Protein AF-A0A971TMZ4-F1 (afdb_monomer)

Sequence (193 aa):
LQGKGIESIVEMQVTGRKAIVKDFRAGWGPTVAAGAEMVIPQIQYLTNDSWEEVSALDETNGWPMLHSASYGGGTLYVLTIPESFTDLYSLPAAVLDRIRDTLCRDLFVRLHGPAEVCLFAYDNDTFIVESFRDEPVDVQVWTKSQTTALTDLLGGQAVPARPLPQSPWQRVSGSMFEVTLPPHSYRVFQPQR

Structure (mmCIF, N/CA/C/O backbone):
data_AF-A0A971TMZ4-F1
#
_entry.id   AF-A0A971TMZ4-F1
#
loop_
_atom_site.group_PDB
_atom_site.id
_atom_site.type_symbol
_atom_site.label_atom_id
_atom_site.label_alt_id
_atom_site.label_comp_id
_atom_site.label_asym_id
_atom_site.label_entity_id
_atom_site.label_seq_id
_atom_site.pdbx_PDB_ins_code
_atom_site.Cartn_x
_atom_site.Cartn_y
_atom_site.Cartn_z
_atom_site.occupancy
_atom_site.B_iso_or_equiv
_atom_site.auth_seq_id
_atom_site.auth_comp_id
_atom_site.auth_asym_id
_atom_site.auth_atom_id
_atom_site.pdbx_PDB_model_num
ATOM 1 N N . LEU A 1 1 ? -16.297 -12.541 13.371 1.00 79.00 1 LEU A N 1
ATOM 2 C CA . LEU A 1 1 ? -15.195 -13.140 14.161 1.00 79.00 1 LEU A CA 1
ATOM 3 C C . LEU A 1 1 ? -15.433 -12.983 15.659 1.00 79.00 1 LEU A C 1
ATOM 5 O O . LEU A 1 1 ? -15.166 -13.924 16.390 1.00 79.00 1 LEU A O 1
ATOM 9 N N . GLN A 1 2 ? -15.994 -11.852 16.094 1.00 87.50 2 GLN A N 1
ATOM 10 C CA . GLN A 1 2 ? -16.414 -11.637 17.482 1.00 87.50 2 GLN A CA 1
ATOM 11 C C . GLN A 1 2 ? -17.379 -12.723 17.975 1.00 87.50 2 GLN A C 1
ATOM 13 O O . GLN A 1 2 ? -18.244 -13.180 17.220 1.00 87.50 2 GLN A O 1
ATOM 18 N N . GLY A 1 3 ? -17.194 -13.151 19.219 1.00 89.06 3 GLY A N 1
ATOM 19 C CA . GLY A 1 3 ? -17.890 -14.258 19.865 1.00 89.06 3 GLY A CA 1
ATOM 20 C C . GLY A 1 3 ? -17.524 -15.635 19.308 1.00 89.06 3 GLY A C 1
ATOM 21 O O . GLY A 1 3 ? -18.182 -16.617 19.643 1.00 89.06 3 GLY A O 1
ATOM 22 N N . LYS A 1 4 ? -16.520 -15.722 18.425 1.00 90.06 4 LYS A N 1
ATOM 23 C CA . LYS A 1 4 ? -16.093 -16.968 17.765 1.00 90.06 4 LYS A CA 1
ATOM 24 C C . LYS A 1 4 ? -14.610 -17.283 17.992 1.00 90.06 4 LYS A C 1
ATOM 26 O O . LYS A 1 4 ? -14.028 -18.021 17.203 1.00 90.06 4 LYS A O 1
ATOM 31 N N . GLY A 1 5 ? -14.007 -16.734 19.049 1.00 87.69 5 GLY A N 1
ATOM 32 C CA . GLY A 1 5 ? -12.654 -17.075 19.494 1.00 87.69 5 GLY A CA 1
ATOM 33 C C . GLY A 1 5 ? -11.570 -16.073 19.098 1.00 87.69 5 GLY A C 1
ATOM 34 O O . GLY A 1 5 ? -10.426 -16.256 19.508 1.00 87.69 5 GLY A O 1
ATOM 35 N N . ILE A 1 6 ? -11.902 -15.006 18.359 1.00 87.12 6 ILE A N 1
ATOM 36 C CA . ILE A 1 6 ? -10.944 -13.936 18.019 1.00 87.12 6 ILE A CA 1
ATOM 37 C C . ILE A 1 6 ? -10.384 -13.250 19.270 1.00 87.12 6 ILE A C 1
ATOM 39 O O . ILE A 1 6 ? -9.248 -12.800 19.267 1.00 87.12 6 ILE A O 1
ATOM 43 N N . GLU A 1 7 ? -11.146 -13.269 20.360 1.00 89.44 7 GLU A N 1
ATOM 44 C CA . GLU A 1 7 ? -10.789 -12.723 21.669 1.00 89.44 7 GLU A CA 1
ATOM 45 C C . GLU A 1 7 ? -9.615 -13.469 22.322 1.00 89.44 7 GLU A C 1
ATOM 47 O O . GLU A 1 7 ? -8.946 -12.926 23.189 1.00 89.44 7 GLU A O 1
ATOM 52 N N . SER A 1 8 ? -9.348 -14.712 21.903 1.00 87.00 8 SER A N 1
ATOM 53 C CA . SER A 1 8 ? -8.159 -15.467 22.331 1.00 87.00 8 SER A CA 1
ATOM 54 C C . SER A 1 8 ? -6.902 -15.125 21.526 1.00 87.00 8 SER A C 1
ATOM 56 O O . SER A 1 8 ? -5.813 -15.585 21.865 1.00 87.00 8 SER A O 1
ATOM 58 N N . ILE A 1 9 ? -7.064 -14.363 20.442 1.00 86.56 9 ILE A N 1
ATOM 59 C CA . ILE A 1 9 ? -6.001 -13.968 19.517 1.00 86.56 9 ILE A CA 1
ATOM 60 C C . ILE A 1 9 ? -5.612 -12.517 19.760 1.00 86.56 9 ILE A C 1
ATOM 62 O O . ILE A 1 9 ? -4.427 -12.211 19.840 1.00 86.56 9 ILE A O 1
ATOM 66 N N . VAL A 1 10 ? -6.605 -11.633 19.847 1.00 88.56 10 VAL A N 1
ATOM 67 C CA . VAL A 1 10 ? -6.391 -10.205 20.047 1.00 88.56 10 VAL A CA 1
ATOM 68 C C . VAL A 1 10 ? -7.595 -9.553 20.713 1.00 88.56 10 VAL A C 1
ATOM 70 O O . VAL A 1 10 ? -8.752 -9.861 20.410 1.00 88.56 10 VAL A O 1
ATOM 73 N N . GLU A 1 11 ? -7.318 -8.593 21.586 1.00 89.25 11 GLU A N 1
ATOM 74 C CA . GLU A 1 11 ? -8.332 -7.754 22.210 1.00 89.25 11 GLU A CA 1
ATOM 75 C C . GLU A 1 11 ? -8.764 -6.638 21.248 1.00 89.25 11 GLU A C 1
ATOM 77 O O . GLU A 1 11 ? -8.353 -5.485 21.357 1.00 89.25 11 GLU A O 1
ATOM 82 N N . MET A 1 12 ? -9.591 -7.006 20.264 1.00 90.38 12 MET A N 1
ATOM 83 C CA . MET A 1 12 ? -10.204 -6.080 19.311 1.00 90.38 12 MET A CA 1
ATOM 84 C C . MET A 1 12 ? -11.715 -6.274 19.209 1.00 90.38 12 MET A C 1
ATOM 86 O O . MET A 1 12 ? -12.218 -7.395 19.101 1.00 90.38 12 MET A O 1
ATOM 90 N N . GLN A 1 13 ? -12.446 -5.161 19.153 1.00 91.81 13 GLN A N 1
ATOM 91 C CA . GLN A 1 13 ? -13.897 -5.152 19.036 1.00 91.81 13 GLN A CA 1
ATOM 92 C C . GLN A 1 13 ? -14.365 -4.138 17.988 1.00 91.81 13 GLN A C 1
ATOM 94 O O . GLN A 1 13 ? -14.150 -2.936 18.124 1.00 91.81 13 GLN A O 1
ATOM 99 N N . VAL A 1 14 ? -15.091 -4.606 16.970 1.00 91.25 14 VAL A N 1
ATOM 100 C CA . VAL A 1 14 ? -15.903 -3.719 16.126 1.00 91.25 14 VAL A CA 1
ATOM 101 C C . VAL A 1 14 ? -17.097 -3.266 16.960 1.00 91.25 14 VAL A C 1
ATOM 103 O O . VAL A 1 14 ? -17.873 -4.094 17.441 1.00 91.25 14 VAL A O 1
ATOM 106 N N . THR A 1 15 ? -17.219 -1.958 17.164 1.00 89.94 15 THR A N 1
ATOM 107 C CA . THR A 1 15 ? -18.169 -1.377 18.132 1.00 89.94 15 THR A CA 1
ATOM 108 C C . THR A 1 15 ? -19.565 -1.122 17.552 1.00 89.94 15 THR A C 1
ATOM 110 O O . THR A 1 15 ? -20.491 -0.791 18.290 1.00 89.94 15 THR A O 1
ATOM 113 N N . GLY A 1 16 ? -19.718 -1.221 16.226 1.00 91.94 16 GLY A N 1
ATOM 114 C CA . GLY A 1 16 ? -20.914 -0.785 15.494 1.00 91.94 16 GLY A CA 1
ATOM 115 C C . GLY A 1 16 ? -21.022 0.736 15.319 1.00 91.94 16 GLY A C 1
ATOM 116 O O . GLY A 1 16 ? -21.915 1.207 14.617 1.00 91.94 16 GLY A O 1
ATOM 117 N N . ARG A 1 17 ? -20.114 1.512 15.927 1.00 95.00 17 ARG A N 1
ATOM 118 C CA . ARG A 1 17 ? -19.982 2.956 15.710 1.00 95.00 17 ARG A CA 1
ATOM 119 C C . ARG A 1 17 ? -19.128 3.234 14.479 1.00 95.00 17 ARG A C 1
ATOM 121 O O . ARG A 1 17 ? -18.413 2.359 13.988 1.00 95.00 17 ARG A O 1
ATOM 128 N N . LYS A 1 18 ? -19.196 4.473 14.005 1.00 96.00 18 LYS A N 1
ATOM 129 C CA . LYS A 1 18 ? -18.489 4.947 12.817 1.00 96.00 18 LYS A CA 1
ATOM 130 C C . LYS A 1 18 ? -17.738 6.232 13.131 1.00 96.00 18 LYS A C 1
ATOM 132 O O . LYS A 1 18 ? -18.195 7.013 13.963 1.00 96.00 18 LYS A O 1
ATOM 137 N N . ALA A 1 19 ? -16.616 6.435 12.459 1.00 95.69 19 ALA A N 1
ATOM 138 C CA . ALA A 1 19 ? -15.855 7.675 12.477 1.00 95.69 19 ALA A CA 1
ATOM 139 C C . ALA A 1 19 ? -15.855 8.292 11.077 1.00 95.69 19 ALA A C 1
ATOM 141 O O . ALA A 1 19 ? -15.819 7.568 10.081 1.00 95.69 19 ALA A O 1
ATOM 142 N N . ILE A 1 20 ? -15.906 9.620 11.021 1.00 97.00 20 ILE A N 1
ATOM 143 C CA . ILE A 1 20 ? -15.639 10.390 9.806 1.00 97.00 20 ILE A CA 1
ATOM 144 C C . ILE A 1 20 ? -14.178 10.806 9.895 1.00 97.00 20 ILE A C 1
ATOM 146 O O . ILE A 1 20 ? -13.775 11.405 10.890 1.00 97.00 20 ILE A O 1
ATOM 150 N N . VAL A 1 21 ? -13.391 10.444 8.888 1.00 97.44 21 VAL A N 1
ATOM 151 C CA . VAL A 1 21 ? -11.943 10.653 8.882 1.00 97.44 21 VAL A CA 1
ATOM 152 C C . VAL A 1 21 ? -11.499 11.248 7.556 1.00 97.44 21 VAL A C 1
ATOM 154 O O . VAL A 1 21 ? -12.087 10.990 6.502 1.00 97.44 21 VAL A O 1
ATOM 157 N N . LYS A 1 22 ? -10.426 12.033 7.615 1.00 97.19 22 LYS A N 1
ATOM 158 C CA . LYS A 1 22 ? -9.753 12.591 6.435 1.00 97.19 22 LYS A CA 1
ATOM 159 C C . LYS A 1 22 ? -8.243 12.524 6.552 1.00 97.19 22 LYS A C 1
ATOM 161 O O . LYS A 1 22 ? -7.562 12.382 5.544 1.00 97.19 22 LYS A O 1
ATOM 166 N N . ASP A 1 23 ? -7.729 12.609 7.768 1.00 97.69 23 ASP A N 1
ATOM 167 C CA . ASP A 1 23 ? -6.305 12.580 8.036 1.00 97.69 23 ASP A CA 1
ATOM 168 C C . ASP A 1 23 ? -5.854 11.173 8.410 1.00 97.69 23 ASP A C 1
ATOM 170 O O . ASP A 1 23 ? -6.557 10.426 9.085 1.00 97.69 23 ASP A O 1
ATOM 174 N N . PHE A 1 24 ? -4.664 10.802 7.957 1.00 97.81 24 PHE A N 1
ATOM 175 C CA . PHE A 1 24 ? -4.096 9.480 8.162 1.00 97.81 24 PHE A CA 1
ATOM 176 C C . PHE A 1 24 ? -2.628 9.576 8.541 1.00 97.81 24 PHE A C 1
ATOM 178 O O . PHE A 1 24 ? -1.935 10.529 8.189 1.00 97.81 24 PHE A O 1
ATOM 185 N N . ARG A 1 25 ? -2.119 8.545 9.209 1.00 96.50 25 ARG A N 1
ATOM 186 C CA . ARG A 1 25 ? -0.705 8.413 9.548 1.00 96.50 25 ARG A CA 1
ATOM 187 C C . ARG A 1 25 ? -0.239 6.986 9.291 1.00 96.50 25 ARG A C 1
ATOM 189 O O . ARG A 1 25 ? -0.788 6.047 9.851 1.00 96.50 25 ARG A O 1
ATOM 196 N N . ALA A 1 26 ? 0.781 6.819 8.452 1.00 96.00 26 ALA A N 1
ATOM 197 C CA . ALA A 1 26 ? 1.407 5.521 8.206 1.00 96.00 26 ALA A CA 1
ATOM 198 C C . ALA A 1 26 ? 2.560 5.295 9.199 1.00 96.00 26 ALA A C 1
ATOM 200 O O . ALA A 1 26 ? 3.609 5.940 9.102 1.00 96.00 26 ALA A O 1
ATOM 201 N N . GLY A 1 27 ? 2.362 4.395 10.165 1.00 89.88 27 GLY A N 1
ATOM 202 C CA . GLY A 1 27 ? 3.282 4.155 11.276 1.00 89.88 27 GLY A CA 1
ATOM 203 C C . GLY A 1 27 ? 3.696 5.454 11.974 1.00 89.88 27 GLY A C 1
ATOM 204 O O . GLY A 1 27 ? 2.868 6.251 12.405 1.00 89.88 27 GLY A O 1
ATOM 205 N N . TRP A 1 28 ? 5.004 5.706 12.041 1.00 87.81 28 TRP A N 1
ATOM 206 C CA . TRP A 1 28 ? 5.562 6.910 12.667 1.00 87.81 28 TRP A CA 1
ATOM 207 C C . TRP A 1 28 ? 5.716 8.105 11.716 1.00 87.81 28 TRP A C 1
ATOM 209 O O . TRP A 1 28 ? 6.222 9.144 12.145 1.00 87.81 28 TRP A O 1
ATOM 219 N N . GLY A 1 29 ? 5.280 7.982 10.457 1.00 90.31 29 GLY A N 1
ATOM 220 C CA . GLY A 1 29 ? 5.367 9.032 9.439 1.00 90.31 29 GLY A CA 1
ATOM 221 C C . GLY A 1 29 ? 4.549 10.289 9.765 1.00 90.31 29 GLY A C 1
ATOM 222 O O . GLY A 1 29 ? 3.894 10.349 10.807 1.00 90.31 29 GLY A O 1
ATOM 223 N N . PRO A 1 30 ? 4.588 11.320 8.906 1.00 94.38 30 PRO A N 1
ATOM 224 C CA . PRO A 1 30 ? 3.764 12.512 9.083 1.00 94.38 30 PRO A CA 1
ATOM 225 C C . PRO A 1 30 ? 2.274 12.201 8.885 1.00 94.38 30 PRO A C 1
ATOM 227 O O . PRO A 1 30 ? 1.910 11.224 8.227 1.00 94.38 30 PRO A O 1
ATOM 230 N N . THR A 1 31 ? 1.421 13.070 9.424 1.00 96.38 31 THR A N 1
ATOM 231 C CA . THR A 1 31 ? -0.007 13.075 9.098 1.00 96.38 31 THR A CA 1
ATOM 232 C C . THR A 1 31 ? -0.213 13.561 7.664 1.00 96.38 31 THR A C 1
ATOM 234 O O . THR A 1 31 ? 0.391 14.552 7.249 1.00 96.38 31 THR A O 1
ATOM 237 N N . VAL A 1 32 ? -1.061 12.863 6.912 1.00 97.06 32 VAL A N 1
ATOM 238 C CA . VAL A 1 32 ? -1.385 13.133 5.509 1.00 97.06 32 VAL A CA 1
ATOM 239 C C . VAL A 1 32 ? -2.896 13.081 5.292 1.00 97.06 32 VAL A C 1
ATOM 241 O O . VAL A 1 32 ? -3.557 12.150 5.746 1.00 97.06 32 VAL A O 1
ATOM 244 N N . ALA A 1 33 ? -3.439 14.066 4.579 1.00 97.19 33 ALA A N 1
ATOM 245 C CA . ALA A 1 33 ? -4.866 14.143 4.282 1.00 97.19 33 ALA A CA 1
ATOM 246 C C . ALA A 1 33 ? -5.221 13.340 3.022 1.00 97.19 33 ALA A C 1
ATOM 248 O O . ALA A 1 33 ? -4.530 13.430 2.005 1.00 97.19 33 ALA A O 1
ATOM 249 N N . ALA A 1 34 ? -6.319 12.591 3.078 1.00 97.00 34 ALA A N 1
ATOM 250 C CA . ALA A 1 34 ? -6.958 11.949 1.937 1.00 97.00 34 ALA A CA 1
ATOM 251 C C . ALA A 1 34 ? -7.595 12.970 0.984 1.00 97.00 34 ALA A C 1
ATOM 253 O O . ALA A 1 34 ? -7.906 14.107 1.356 1.00 97.00 34 ALA A O 1
ATOM 254 N N . GLY A 1 35 ? -7.836 12.530 -0.255 1.00 94.88 35 GLY A N 1
ATOM 255 C CA . GLY A 1 35 ? -8.500 13.346 -1.276 1.00 94.88 35 GLY A CA 1
ATOM 256 C C . GLY A 1 35 ? -9.951 13.699 -0.926 1.00 94.88 35 GLY A C 1
ATOM 257 O O . GLY A 1 35 ? -10.443 14.754 -1.322 1.00 94.88 35 GLY A O 1
ATOM 258 N N . ALA A 1 36 ? -10.610 12.854 -0.134 1.00 96.44 36 ALA A N 1
ATOM 259 C CA . ALA A 1 36 ? -11.975 13.035 0.338 1.00 96.44 36 ALA A CA 1
ATOM 260 C C . ALA A 1 36 ? -12.121 12.530 1.780 1.00 96.44 36 ALA A C 1
ATOM 262 O O . ALA A 1 36 ? -11.331 11.706 2.244 1.00 96.44 36 ALA A O 1
ATOM 263 N N . GLU A 1 37 ? -13.132 13.041 2.482 1.00 96.88 37 GLU A N 1
ATOM 264 C CA . GLU A 1 37 ? -13.570 12.461 3.753 1.00 96.88 37 GLU A CA 1
ATOM 265 C C . GLU A 1 37 ? -14.193 11.089 3.507 1.00 96.88 37 GLU A C 1
ATOM 267 O O . GLU A 1 37 ? -14.867 10.884 2.497 1.00 96.88 37 GLU A O 1
ATOM 272 N N . MET A 1 38 ? -14.001 10.168 4.446 1.00 97.00 38 MET A N 1
ATOM 273 C CA . MET A 1 38 ? -14.593 8.837 4.383 1.00 97.00 38 MET A CA 1
ATOM 274 C C . MET A 1 38 ? -15.134 8.397 5.736 1.00 97.00 38 MET A C 1
ATOM 276 O O . MET A 1 38 ? -14.694 8.858 6.791 1.00 97.00 38 MET A O 1
ATOM 280 N N . VAL A 1 39 ? -16.103 7.485 5.696 1.00 97.81 39 VAL A N 1
ATOM 281 C CA . VAL A 1 39 ? -16.710 6.907 6.896 1.00 97.81 39 VAL A CA 1
ATOM 282 C C . VAL A 1 39 ? -16.147 5.513 7.109 1.00 97.81 39 VAL A C 1
ATOM 284 O O . VAL A 1 39 ? -16.275 4.658 6.236 1.00 97.81 39 VAL A O 1
ATOM 287 N N . ILE A 1 40 ? -15.564 5.266 8.279 1.00 97.25 40 ILE A N 1
ATOM 288 C CA . ILE A 1 40 ? -14.982 3.969 8.639 1.00 97.25 40 ILE A CA 1
ATOM 289 C C . ILE A 1 40 ? -15.636 3.400 9.905 1.00 97.25 40 ILE A C 1
ATOM 291 O O . ILE A 1 40 ? -16.075 4.169 10.770 1.00 97.25 40 ILE A O 1
ATOM 295 N N . PRO A 1 41 ? -15.710 2.067 10.064 1.00 96.25 41 PRO A N 1
ATOM 296 C CA . PRO A 1 41 ? -16.130 1.468 11.323 1.00 96.25 41 PRO A CA 1
ATOM 297 C C . PRO A 1 41 ? -15.086 1.719 12.422 1.00 96.25 41 PRO A C 1
ATOM 299 O O . PRO A 1 41 ? -13.882 1.628 12.193 1.00 96.25 41 PRO A O 1
ATOM 302 N N . GLN A 1 42 ? -15.553 1.991 13.642 1.00 94.88 42 GLN A N 1
ATOM 303 C CA . GLN A 1 42 ? -14.682 2.137 14.810 1.00 94.88 42 GLN A CA 1
ATOM 304 C C . GLN A 1 42 ? -14.319 0.766 15.385 1.00 94.88 42 GLN A C 1
ATOM 306 O O . GLN A 1 42 ? -15.188 0.036 15.889 1.00 94.88 42 GLN A O 1
ATOM 311 N N . ILE A 1 43 ? -13.025 0.455 15.356 1.00 92.88 43 ILE A N 1
ATOM 312 C CA . ILE A 1 43 ? -12.436 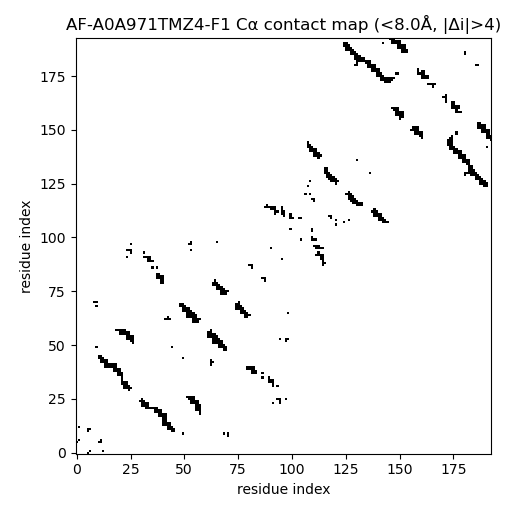-0.692 16.044 1.00 92.88 43 ILE A CA 1
ATOM 313 C C . ILE A 1 43 ? -11.844 -0.205 17.364 1.00 92.88 43 ILE A C 1
ATOM 315 O O . ILE A 1 43 ? -10.959 0.646 17.385 1.00 92.88 43 ILE A O 1
ATOM 319 N N . GLN A 1 44 ? -12.340 -0.758 18.464 1.00 91.25 44 GLN A N 1
ATOM 320 C CA . GLN A 1 44 ? -11.747 -0.591 19.783 1.00 91.25 44 GLN A CA 1
ATOM 321 C C . GLN A 1 44 ? -10.677 -1.662 19.992 1.00 91.25 44 GLN A C 1
ATOM 323 O O . GLN A 1 44 ? -10.901 -2.825 19.652 1.00 91.25 44 GLN A O 1
ATOM 328 N N . TYR A 1 45 ? -9.540 -1.276 20.565 1.00 91.06 45 TYR A N 1
ATOM 329 C CA . TYR A 1 45 ? -8.421 -2.169 20.853 1.00 91.06 45 TYR A CA 1
ATOM 330 C C . TYR A 1 45 ? -7.638 -1.686 22.082 1.00 91.06 45 TYR A C 1
ATOM 332 O O . TYR A 1 45 ? -7.815 -0.544 22.518 1.00 91.06 45 TYR A O 1
ATOM 340 N N . LEU A 1 46 ? -6.787 -2.547 22.648 1.00 86.19 46 LEU A N 1
ATOM 341 C CA . LEU A 1 46 ? -5.826 -2.170 23.691 1.00 86.19 46 LEU A CA 1
ATOM 342 C C . LEU A 1 46 ? -4.407 -2.044 23.118 1.00 86.19 46 LEU A C 1
ATOM 344 O O . LEU A 1 46 ? -3.984 -2.825 22.270 1.00 86.19 46 LEU A O 1
ATOM 348 N N . THR A 1 47 ? -3.646 -1.066 23.608 1.00 78.81 47 THR A N 1
ATOM 349 C CA . THR A 1 47 ? -2.347 -0.649 23.042 1.00 78.81 47 THR A CA 1
ATOM 350 C C . THR A 1 47 ? -1.142 -1.460 23.534 1.00 78.81 47 THR A C 1
ATOM 352 O O . THR A 1 47 ? -0.002 -1.070 23.298 1.00 78.81 47 THR A O 1
ATOM 355 N N . ASN A 1 48 ? -1.354 -2.536 24.293 1.00 81.00 48 ASN A N 1
ATOM 356 C CA . ASN A 1 48 ? -0.272 -3.210 25.023 1.00 81.00 48 ASN A CA 1
ATOM 357 C C . ASN A 1 48 ? 0.430 -4.291 24.182 1.00 81.00 48 ASN A C 1
ATOM 359 O O . ASN A 1 48 ? 1.608 -4.573 24.390 1.00 81.00 48 ASN A O 1
ATOM 363 N N . ASP A 1 49 ? -0.302 -4.904 23.255 1.00 80.94 49 ASP A N 1
ATOM 364 C CA . ASP A 1 49 ? 0.077 -6.102 22.498 1.00 80.94 49 ASP A CA 1
ATOM 365 C C . ASP A 1 49 ? -0.212 -5.982 20.988 1.00 80.94 49 ASP A C 1
ATOM 367 O O . ASP A 1 49 ? 0.035 -6.915 20.216 1.00 80.94 49 ASP A O 1
ATOM 371 N N . SER A 1 50 ? -0.708 -4.824 20.550 1.00 89.38 50 SER A N 1
ATOM 372 C CA . SER A 1 50 ? -1.141 -4.586 19.178 1.00 89.38 50 SER A CA 1
ATOM 373 C C . SER A 1 50 ? -0.905 -3.132 18.749 1.00 89.38 50 SER A C 1
ATOM 375 O O . SER A 1 50 ? -0.822 -2.235 19.591 1.00 89.38 50 SER A O 1
ATOM 377 N N . TRP A 1 51 ? -0.738 -2.902 17.445 1.00 91.31 51 TRP A N 1
ATOM 378 C CA . TRP A 1 51 ? -0.239 -1.636 16.902 1.00 91.31 51 TRP A CA 1
ATOM 379 C C . TRP A 1 51 ? -1.004 -1.196 15.655 1.00 91.31 51 TRP A C 1
ATOM 381 O O . TRP A 1 51 ? -1.268 -1.998 14.756 1.00 91.31 51 TRP A O 1
ATOM 391 N N . GLU A 1 52 ? -1.279 0.106 15.562 1.00 93.94 52 GLU A N 1
ATOM 392 C CA . GLU A 1 52 ? -1.765 0.716 14.326 1.00 93.94 52 GLU A CA 1
ATOM 393 C C . GLU A 1 52 ? -0.602 0.864 13.339 1.00 93.94 52 GLU A C 1
ATOM 395 O O . GLU A 1 52 ? 0.320 1.659 13.526 1.00 93.94 52 GLU A O 1
ATOM 400 N N . GLU A 1 53 ? -0.647 0.093 12.259 1.00 95.81 53 GLU A N 1
ATOM 401 C CA . GLU A 1 53 ? 0.275 0.241 11.134 1.00 95.81 53 GLU A CA 1
ATOM 402 C C . GLU A 1 53 ? -0.103 1.443 10.270 1.00 95.81 53 GLU A C 1
ATOM 404 O O . GLU A 1 53 ? 0.761 2.089 9.672 1.00 95.81 53 GLU A O 1
ATOM 409 N N . VAL A 1 54 ? -1.404 1.731 10.209 1.00 97.69 54 VAL A N 1
ATOM 410 C CA . VAL A 1 54 ? -1.971 2.957 9.659 1.00 97.69 54 VAL A CA 1
ATOM 411 C C . VAL A 1 54 ? -3.082 3.425 10.590 1.00 97.69 54 VAL A C 1
ATOM 413 O O . VAL A 1 54 ? -4.065 2.708 10.782 1.00 97.69 54 VAL A O 1
ATOM 416 N N . SER A 1 55 ? -2.948 4.646 11.093 1.00 96.94 55 SER A N 1
ATOM 417 C CA . SER A 1 55 ? -3.976 5.360 11.848 1.00 96.94 55 SER A CA 1
ATOM 418 C C . SER A 1 55 ? -4.821 6.206 10.899 1.00 96.94 55 SER A C 1
ATOM 420 O O . SER A 1 55 ? -4.271 6.946 10.085 1.00 96.94 55 SER A O 1
ATOM 422 N N . ALA A 1 56 ? -6.139 6.135 11.020 1.00 97.38 56 ALA A N 1
ATOM 423 C CA . ALA A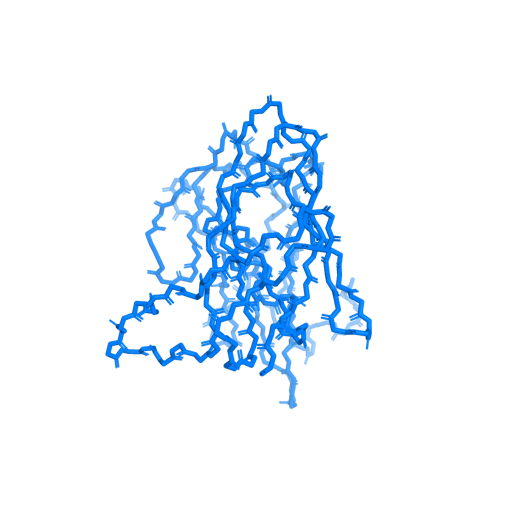 1 56 ? -7.069 7.149 10.545 1.00 97.38 56 ALA A CA 1
ATOM 424 C C . ALA A 1 56 ? -7.408 8.069 11.719 1.00 97.38 56 ALA A C 1
ATOM 426 O O . ALA A 1 56 ? -7.657 7.595 12.822 1.00 97.38 56 ALA A O 1
ATOM 427 N N . LEU A 1 57 ? -7.387 9.374 11.506 1.00 95.69 57 LEU A N 1
ATOM 428 C CA . LEU A 1 57 ? -7.507 10.363 12.566 1.00 95.69 57 LEU A CA 1
ATOM 429 C C . LEU A 1 57 ? -8.835 11.107 12.430 1.00 95.69 57 LEU A C 1
ATOM 431 O O . LEU A 1 57 ? -9.227 11.508 11.329 1.00 95.69 57 LEU A O 1
ATOM 435 N N . ASP A 1 58 ? -9.503 11.293 13.563 1.00 88.25 58 ASP A N 1
ATOM 436 C CA . ASP A 1 58 ? -10.506 12.341 13.741 1.00 88.25 58 ASP A CA 1
ATOM 437 C C . ASP A 1 58 ? -9.934 13.468 14.622 1.00 88.25 58 ASP A C 1
ATOM 439 O O . ASP A 1 58 ? -8.745 13.474 14.946 1.00 88.25 58 ASP A O 1
ATOM 443 N N . GLU A 1 59 ? -10.758 14.451 14.994 1.00 77.56 59 GLU A N 1
ATOM 444 C CA . GLU A 1 59 ? -10.329 15.626 15.769 1.00 77.56 59 GLU A CA 1
ATOM 445 C C . GLU A 1 59 ? -9.586 15.292 17.075 1.00 77.56 59 GLU A C 1
ATOM 447 O O . GLU A 1 59 ? -8.781 16.096 17.548 1.00 77.56 59 GLU A O 1
ATOM 452 N N . THR A 1 60 ? -9.861 14.137 17.687 1.00 78.62 60 THR A N 1
ATOM 453 C CA . THR A 1 60 ? -9.366 13.807 19.034 1.00 78.62 60 THR A CA 1
ATOM 454 C C . THR A 1 60 ? -8.744 12.422 19.150 1.00 78.62 60 THR A C 1
ATOM 456 O O . THR A 1 60 ? -7.908 12.211 20.030 1.00 78.62 60 THR A O 1
ATOM 459 N N . ASN A 1 61 ? -9.115 11.494 18.268 1.00 86.12 61 ASN A N 1
ATOM 460 C CA . ASN A 1 61 ? -8.805 10.078 18.374 1.00 86.12 61 ASN A CA 1
ATOM 461 C C . ASN A 1 61 ? -8.176 9.525 17.088 1.00 86.12 61 ASN A C 1
ATOM 463 O O . ASN A 1 61 ? -8.392 10.019 15.981 1.00 86.12 61 ASN A O 1
ATOM 467 N N . GLY A 1 62 ? -7.416 8.442 17.258 1.00 91.44 62 GLY A N 1
ATOM 468 C CA . GLY A 1 62 ? -6.972 7.569 16.176 1.00 91.44 62 GLY A CA 1
ATOM 469 C C . GLY A 1 62 ? -7.817 6.298 16.122 1.00 91.44 62 GLY A C 1
ATOM 470 O O . GLY A 1 62 ? -8.211 5.758 17.157 1.00 91.44 62 GLY A O 1
ATOM 471 N N . TRP A 1 63 ? -8.092 5.839 14.908 1.00 95.19 63 TRP A N 1
ATOM 472 C CA . TRP A 1 63 ? -8.781 4.594 14.600 1.00 95.19 63 TRP A CA 1
ATOM 473 C C . TRP A 1 63 ? -7.910 3.774 13.646 1.00 95.19 63 TRP A C 1
ATOM 475 O O . TRP A 1 63 ? -7.408 4.325 12.663 1.00 95.19 63 TRP A O 1
ATOM 485 N N . PRO A 1 64 ? -7.750 2.459 13.845 1.00 95.44 64 PRO A N 1
ATOM 486 C CA . PRO A 1 64 ? -6.878 1.673 12.988 1.00 95.44 64 PRO A CA 1
ATOM 487 C C . PRO A 1 64 ? -7.489 1.531 11.593 1.00 95.44 64 PRO A C 1
ATOM 489 O O . PRO A 1 64 ? -8.546 0.921 11.418 1.00 95.44 64 PRO A O 1
ATOM 492 N N . MET A 1 65 ? -6.792 2.038 10.578 1.00 97.06 65 MET A N 1
ATOM 493 C CA . MET A 1 65 ? -7.057 1.687 9.182 1.00 97.06 65 MET A CA 1
ATOM 494 C C . MET A 1 65 ? -6.406 0.342 8.845 1.00 97.06 65 MET A C 1
ATOM 496 O O . MET A 1 65 ? -7.018 -0.505 8.204 1.00 97.06 65 MET A O 1
ATOM 500 N N . LEU A 1 66 ? -5.179 0.120 9.323 1.00 97.56 66 LEU A N 1
ATOM 501 C CA . LEU A 1 66 ? -4.493 -1.168 9.278 1.00 97.56 66 LEU A CA 1
ATOM 502 C C . LEU A 1 66 ? -3.895 -1.443 10.655 1.00 97.56 66 LEU A C 1
ATOM 504 O O . LEU A 1 66 ? -3.086 -0.657 11.141 1.00 97.56 66 LEU A O 1
ATOM 508 N N . HIS A 1 67 ? -4.271 -2.565 11.256 1.00 95.38 67 HIS A N 1
ATOM 509 C CA . HIS A 1 67 ? -3.829 -2.978 12.585 1.00 95.38 67 HIS A CA 1
ATOM 510 C C . HIS A 1 67 ? -3.021 -4.263 12.525 1.00 95.38 67 HIS A C 1
ATOM 512 O O . HIS A 1 67 ? -3.326 -5.137 11.708 1.00 95.38 67 HIS A O 1
ATOM 518 N N . SER A 1 68 ? -2.047 -4.412 13.417 1.00 94.38 68 SER A N 1
ATOM 519 C CA . SER A 1 68 ? -1.287 -5.645 13.591 1.00 94.38 68 SER A CA 1
ATOM 520 C C . SER A 1 68 ? -1.288 -6.116 15.043 1.00 94.38 68 SER A C 1
ATOM 522 O O . SER A 1 68 ? -1.246 -5.324 15.982 1.00 94.38 68 SER A O 1
ATOM 524 N N . ALA A 1 69 ? -1.339 -7.432 15.233 1.00 93.44 69 ALA A N 1
ATOM 525 C CA . ALA A 1 69 ? -1.199 -8.069 16.536 1.00 93.44 69 ALA A CA 1
ATOM 526 C C . ALA A 1 69 ? -0.363 -9.341 16.407 1.00 93.44 69 ALA A C 1
ATOM 528 O O . ALA A 1 69 ? -0.536 -10.124 15.467 1.00 93.44 69 ALA A O 1
ATOM 529 N N . SER A 1 70 ? 0.561 -9.548 17.342 1.00 90.94 70 SER A N 1
ATOM 530 C CA . SER A 1 70 ? 1.367 -10.772 17.371 1.00 90.94 70 SER A CA 1
ATOM 531 C C . SER A 1 70 ? 0.528 -11.933 17.892 1.00 90.94 70 SER A C 1
ATOM 533 O O . SER A 1 70 ? -0.157 -11.791 18.899 1.00 90.94 70 SER A O 1
ATOM 535 N N . TYR A 1 71 ? 0.607 -13.096 17.247 1.00 89.31 71 TYR A N 1
ATOM 536 C CA . TYR A 1 71 ? -0.064 -14.301 17.730 1.00 89.31 71 TYR A CA 1
ATOM 537 C C . TYR A 1 71 ? 0.759 -15.555 17.436 1.00 89.31 71 TYR A C 1
ATOM 539 O O . TYR A 1 71 ? 0.955 -15.944 16.281 1.00 89.31 71 TYR A O 1
ATOM 547 N N . GLY A 1 72 ? 1.254 -16.202 18.494 1.00 89.31 72 GLY A N 1
ATOM 548 C CA . GLY A 1 72 ? 2.174 -17.332 18.371 1.00 89.31 72 GLY A CA 1
ATOM 549 C C . GLY A 1 72 ? 3.434 -16.944 17.588 1.00 89.31 72 GLY A C 1
ATOM 550 O O . GLY A 1 72 ? 4.137 -16.012 17.965 1.00 89.31 72 GLY A O 1
ATOM 551 N N . GLY A 1 73 ? 3.714 -17.660 16.496 1.00 92.06 73 GLY A N 1
ATOM 552 C CA . GLY A 1 73 ? 4.828 -17.362 15.584 1.00 92.06 73 GLY A CA 1
ATOM 553 C C . GLY A 1 73 ? 4.471 -16.453 14.401 1.00 92.06 73 GLY A C 1
ATOM 554 O O . GLY A 1 73 ? 5.290 -16.309 13.497 1.00 92.06 73 GLY A O 1
ATOM 555 N N . GLY A 1 74 ? 3.254 -15.899 14.358 1.00 92.12 74 GLY A N 1
ATOM 556 C CA . GLY A 1 74 ? 2.751 -15.102 13.240 1.00 92.12 74 GLY A CA 1
ATOM 557 C C . GLY A 1 74 ? 2.192 -13.741 13.654 1.00 92.12 74 GLY A C 1
ATOM 558 O O . GLY A 1 74 ? 2.260 -13.330 14.814 1.00 92.12 74 GLY A O 1
ATOM 559 N N . THR A 1 75 ? 1.614 -13.045 12.677 1.00 92.88 75 THR A N 1
ATOM 560 C CA . THR A 1 75 ? 0.977 -11.738 12.868 1.00 92.88 75 THR A CA 1
ATOM 561 C C . THR A 1 75 ? -0.421 -11.763 12.270 1.00 92.88 75 THR A C 1
ATOM 563 O O . THR A 1 75 ? -0.595 -12.111 11.10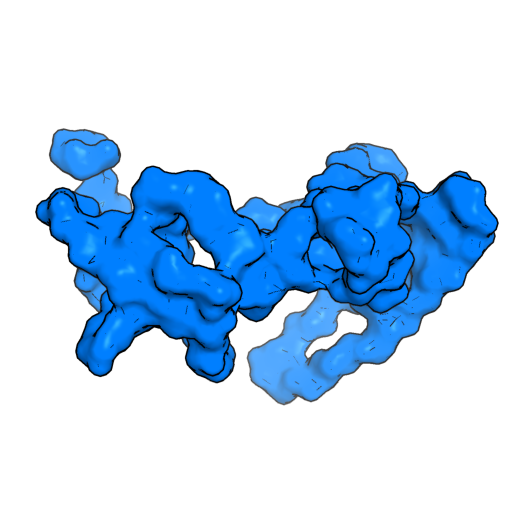2 1.00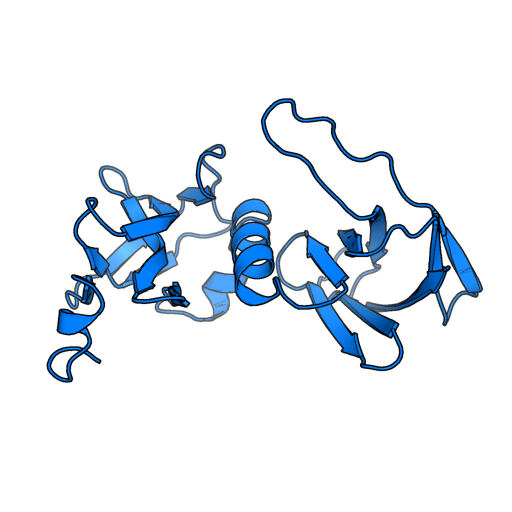 92.88 75 THR A O 1
ATOM 566 N N . LEU A 1 76 ? -1.415 -11.386 13.069 1.00 92.88 76 LEU A N 1
ATOM 567 C CA . LEU A 1 76 ? -2.753 -11.079 12.589 1.00 92.88 76 LEU A CA 1
ATOM 568 C C . LEU A 1 76 ? -2.767 -9.634 12.087 1.00 92.88 76 LEU A C 1
ATOM 570 O O . LEU A 1 76 ? -2.382 -8.728 12.822 1.00 92.88 76 LEU A O 1
ATOM 574 N N . TYR A 1 77 ? -3.256 -9.429 10.865 1.00 94.81 77 TYR A N 1
ATOM 575 C CA . TYR A 1 77 ? -3.535 -8.104 10.321 1.00 94.81 77 TYR A CA 1
ATOM 576 C C . TYR A 1 77 ? -5.041 -7.895 10.173 1.00 94.81 77 TYR A C 1
ATOM 578 O O . TYR A 1 77 ? -5.747 -8.779 9.684 1.00 94.81 77 TYR A O 1
ATOM 586 N N . VAL A 1 78 ? -5.526 -6.718 10.565 1.00 94.62 78 VAL A N 1
ATOM 587 C CA . VAL A 1 78 ? -6.915 -6.291 10.354 1.00 94.62 78 VAL A CA 1
ATOM 588 C C . VAL A 1 78 ? -6.902 -5.015 9.526 1.00 94.62 78 VAL A C 1
ATOM 590 O O . VAL A 1 78 ? -6.373 -3.998 9.964 1.00 94.62 78 VAL A O 1
ATOM 593 N N . LEU A 1 79 ? -7.462 -5.087 8.319 1.00 96.56 79 LEU A N 1
ATOM 594 C CA . LEU A 1 79 ? -7.657 -3.937 7.441 1.00 96.56 79 LEU A CA 1
ATOM 595 C C . LEU A 1 79 ? -9.101 -3.454 7.580 1.00 96.56 79 LEU A C 1
ATOM 597 O O . LEU A 1 79 ? -10.042 -4.203 7.308 1.00 96.56 79 LEU A O 1
ATOM 601 N N . THR A 1 80 ? -9.262 -2.205 7.991 1.00 96.56 80 THR A N 1
ATOM 602 C CA . THR A 1 80 ? -10.556 -1.540 8.058 1.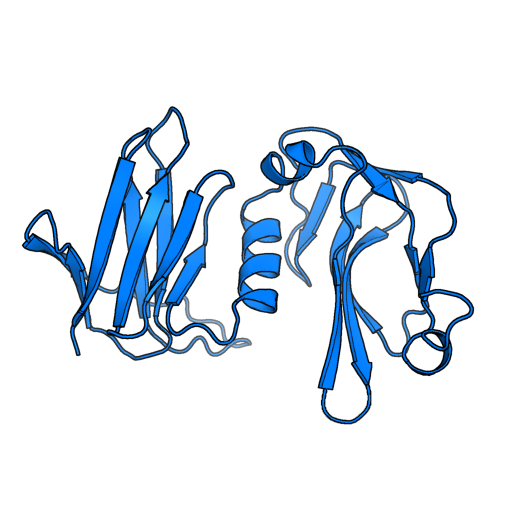00 96.56 80 THR A CA 1
ATOM 603 C C . THR A 1 80 ? -10.990 -1.138 6.657 1.00 96.56 80 THR A C 1
ATOM 605 O O . THR A 1 80 ? -10.252 -0.491 5.917 1.00 96.56 80 THR A O 1
ATOM 608 N N . ILE A 1 81 ? -12.204 -1.537 6.288 1.00 96.56 81 ILE A N 1
ATOM 609 C CA . ILE A 1 81 ? -12.815 -1.176 5.012 1.00 96.56 81 ILE A CA 1
ATOM 610 C C . ILE A 1 81 ? -13.805 -0.032 5.266 1.00 96.56 81 ILE A C 1
ATOM 612 O O . ILE A 1 81 ? -14.658 -0.186 6.146 1.00 96.56 81 ILE A O 1
ATOM 616 N N . PRO A 1 82 ? -13.706 1.100 4.544 1.00 97.31 82 PRO A N 1
ATOM 617 C CA . PRO A 1 82 ? -14.685 2.177 4.640 1.00 97.31 82 PRO A CA 1
ATOM 618 C C . PRO A 1 82 ? -16.089 1.723 4.223 1.00 97.31 82 PRO A C 1
ATOM 620 O O . PRO A 1 82 ? -16.259 0.730 3.517 1.00 97.31 82 PRO A O 1
ATOM 623 N N . GLU A 1 83 ? -17.107 2.480 4.626 1.00 97.12 83 GLU A N 1
ATOM 624 C CA . GLU A 1 83 ? -18.504 2.208 4.265 1.00 97.12 83 GLU A CA 1
ATOM 625 C C . GLU A 1 83 ? -18.733 2.240 2.747 1.00 97.12 83 GLU A C 1
ATOM 627 O O . GLU A 1 83 ? -19.577 1.499 2.241 1.00 97.12 83 GLU A O 1
ATOM 632 N N . SER A 1 84 ? -17.963 3.057 2.018 1.00 97.06 84 SER A N 1
ATOM 633 C CA . SER A 1 84 ? -17.861 2.980 0.563 1.00 97.06 84 SER A CA 1
ATOM 634 C C . SER A 1 84 ? -16.502 2.428 0.142 1.00 97.06 84 SER A C 1
ATOM 636 O O . SER A 1 84 ? -15.458 3.001 0.443 1.00 97.06 84 SER A O 1
ATOM 638 N N . PHE A 1 85 ? -16.494 1.352 -0.648 1.00 94.81 85 PHE A N 1
ATOM 639 C CA . PHE A 1 85 ? -15.254 0.790 -1.199 1.00 94.81 85 PHE A CA 1
ATOM 640 C C . PHE A 1 85 ? -14.476 1.786 -2.065 1.00 94.81 85 PHE A C 1
ATOM 642 O O . PHE A 1 85 ? -13.253 1.699 -2.151 1.00 94.81 85 PHE A O 1
ATOM 649 N N . THR A 1 86 ? -15.171 2.737 -2.694 1.00 95.75 86 THR A N 1
ATOM 650 C CA . THR A 1 86 ? -14.542 3.758 -3.540 1.00 95.75 86 THR A CA 1
ATOM 651 C C . THR A 1 86 ? -13.628 4.686 -2.750 1.00 95.75 86 THR A C 1
ATOM 653 O O . THR A 1 86 ? -12.694 5.245 -3.315 1.00 95.75 86 THR A O 1
ATOM 656 N N . ASP A 1 87 ? -13.851 4.828 -1.444 1.00 97.31 87 ASP A N 1
ATOM 657 C CA . ASP A 1 87 ? -13.061 5.722 -0.598 1.00 97.31 87 ASP A CA 1
ATOM 658 C C . ASP A 1 87 ? -11.613 5.235 -0.459 1.00 97.31 87 ASP A C 1
ATOM 660 O O . ASP A 1 87 ? -10.706 6.034 -0.225 1.00 97.31 87 ASP A O 1
ATOM 664 N N . LEU A 1 88 ? -11.358 3.946 -0.716 1.00 96.38 88 LEU A N 1
ATOM 665 C CA . LEU A 1 88 ? -10.002 3.406 -0.817 1.00 96.38 88 LEU A CA 1
ATOM 666 C C . LEU A 1 88 ? -9.183 4.084 -1.930 1.00 96.38 88 LEU A C 1
ATOM 668 O O . LEU A 1 88 ? -7.966 4.198 -1.793 1.00 96.38 88 LEU A O 1
ATOM 672 N N . TYR A 1 89 ? -9.824 4.583 -2.996 1.00 96.38 89 TYR A N 1
ATOM 673 C CA . TYR A 1 89 ? -9.144 5.349 -4.049 1.00 96.38 89 TYR A CA 1
ATOM 674 C C . TYR A 1 89 ? -8.749 6.763 -3.606 1.00 96.38 89 TYR A C 1
ATOM 676 O O . TYR A 1 89 ? -7.899 7.389 -4.233 1.00 96.38 89 TYR A O 1
ATOM 684 N N . SER A 1 90 ? -9.322 7.258 -2.506 1.00 97.12 90 SER A N 1
ATOM 685 C CA . SER A 1 90 ? -8.984 8.566 -1.934 1.00 97.12 90 SER A CA 1
ATOM 686 C C . SER A 1 90 ? -7.822 8.504 -0.938 1.00 97.12 90 SER A C 1
ATOM 688 O O . SER A 1 90 ? -7.392 9.551 -0.445 1.00 97.12 90 SER A O 1
ATOM 690 N N . LEU A 1 91 ? -7.309 7.306 -0.627 1.00 97.69 91 LEU A N 1
ATOM 691 C CA . LEU A 1 91 ? -6.205 7.135 0.314 1.00 97.69 91 LEU A CA 1
ATOM 692 C C . LEU A 1 91 ? -4.915 7.798 -0.203 1.00 97.69 91 LEU A C 1
ATOM 694 O O . LEU A 1 91 ? -4.548 7.615 -1.367 1.00 97.69 91 LEU A O 1
ATOM 698 N N . PRO A 1 92 ? -4.172 8.509 0.664 1.00 97.38 92 PRO A N 1
ATOM 699 C CA . PRO A 1 92 ? -2.865 9.054 0.312 1.00 97.38 92 PRO A CA 1
ATOM 700 C C . PRO A 1 92 ? -1.873 7.954 -0.075 1.00 97.38 92 PRO A C 1
ATOM 702 O O . PRO A 1 92 ? -1.876 6.877 0.525 1.00 97.38 92 PRO A O 1
ATOM 705 N N . ALA A 1 93 ? -0.953 8.255 -0.997 1.00 96.81 93 ALA A N 1
ATOM 706 C CA . ALA A 1 93 ? 0.070 7.304 -1.447 1.00 96.81 93 ALA A CA 1
ATOM 707 C C . ALA A 1 93 ? 0.839 6.673 -0.272 1.00 96.81 93 ALA A C 1
ATOM 709 O O . ALA A 1 93 ? 0.911 5.458 -0.181 1.00 96.81 93 ALA A O 1
ATOM 710 N N . ALA A 1 94 ? 1.281 7.467 0.711 1.00 95.81 94 ALA A N 1
ATOM 711 C CA . ALA A 1 94 ? 2.007 6.952 1.879 1.00 95.81 94 ALA A CA 1
ATOM 712 C C . ALA A 1 94 ? 1.212 5.916 2.705 1.00 95.81 94 ALA A C 1
ATOM 714 O O . ALA A 1 94 ? 1.788 4.977 3.257 1.00 95.81 94 ALA A O 1
ATOM 715 N N . VAL A 1 95 ? -0.114 6.070 2.788 1.00 97.56 95 VAL A N 1
ATOM 716 C CA . VAL A 1 95 ? -1.000 5.109 3.461 1.00 97.56 95 VAL A CA 1
ATOM 717 C C . VAL A 1 95 ? -1.126 3.838 2.633 1.00 97.56 95 VAL A C 1
ATOM 719 O O . VAL A 1 95 ? -0.969 2.731 3.150 1.00 97.56 95 VAL A O 1
ATOM 722 N N . LEU A 1 96 ? -1.379 4.002 1.336 1.00 96.94 96 LEU A N 1
ATOM 723 C CA . LEU A 1 96 ? -1.537 2.892 0.411 1.00 96.94 96 LEU A CA 1
ATOM 724 C C . LEU A 1 96 ? -0.250 2.067 0.295 1.00 96.94 96 LEU A C 1
ATOM 726 O O . LEU A 1 96 ? -0.299 0.839 0.301 1.00 96.94 96 LEU A O 1
ATOM 730 N N . ASP A 1 97 ? 0.901 2.726 0.286 1.00 96.44 97 ASP A N 1
ATOM 731 C CA . ASP A 1 97 ? 2.217 2.102 0.235 1.00 96.44 97 ASP A CA 1
ATOM 732 C C . ASP A 1 97 ? 2.496 1.299 1.505 1.00 96.44 97 ASP A C 1
ATOM 734 O O . ASP A 1 97 ? 2.972 0.170 1.410 1.00 96.44 97 ASP A O 1
ATOM 738 N N . ARG A 1 98 ? 2.094 1.788 2.690 1.00 96.56 98 ARG A N 1
ATOM 739 C CA . ARG A 1 98 ? 2.187 1.007 3.936 1.00 96.56 98 ARG A CA 1
ATOM 740 C C . ARG A 1 98 ? 1.319 -0.252 3.899 1.00 96.56 98 ARG A C 1
ATOM 742 O O . ARG A 1 98 ? 1.758 -1.313 4.357 1.00 96.56 98 ARG A O 1
ATOM 749 N N . ILE A 1 99 ? 0.109 -0.152 3.345 1.00 96.94 99 ILE A N 1
ATOM 750 C CA . ILE A 1 99 ? -0.791 -1.298 3.161 1.00 96.94 99 ILE A CA 1
ATOM 751 C C . ILE A 1 99 ? -0.163 -2.306 2.189 1.00 96.94 99 ILE A C 1
ATOM 753 O O . ILE A 1 99 ? -0.038 -3.485 2.528 1.00 96.94 99 ILE A O 1
ATOM 757 N N . ARG A 1 100 ? 0.305 -1.849 1.021 1.00 95.75 100 ARG A N 1
ATOM 758 C CA . ARG A 1 100 ? 0.978 -2.678 0.008 1.00 95.75 100 ARG A CA 1
ATOM 759 C C . ARG A 1 100 ? 2.245 -3.333 0.562 1.00 95.75 100 ARG A C 1
ATOM 761 O O . ARG A 1 100 ? 2.423 -4.535 0.398 1.00 95.75 100 ARG A O 1
ATOM 768 N N . ASP A 1 101 ? 3.085 -2.598 1.284 1.00 93.94 101 ASP A N 1
ATOM 769 C CA . ASP A 1 101 ? 4.293 -3.133 1.923 1.00 93.94 101 ASP A CA 1
ATOM 770 C C . ASP A 1 101 ? 3.988 -4.212 2.955 1.00 93.94 101 ASP A C 1
ATOM 772 O O . ASP A 1 101 ? 4.811 -5.100 3.180 1.00 93.94 101 ASP A O 1
ATOM 776 N N . THR A 1 102 ? 2.827 -4.132 3.603 1.00 94.31 102 THR A N 1
ATOM 777 C CA . THR A 1 102 ? 2.418 -5.105 4.611 1.00 94.31 102 THR A CA 1
ATOM 778 C C . THR A 1 102 ? 1.854 -6.358 3.958 1.00 94.31 102 THR A C 1
ATOM 780 O O . THR A 1 102 ? 2.361 -7.448 4.228 1.00 94.31 102 THR A O 1
ATOM 783 N N . LEU A 1 103 ? 0.855 -6.198 3.088 1.00 92.50 103 LEU A N 1
ATOM 784 C CA . LEU A 1 103 ? 0.097 -7.301 2.494 1.00 92.50 103 LEU A CA 1
ATOM 785 C C . LEU A 1 103 ? 0.855 -8.000 1.361 1.00 92.50 103 LEU A C 1
ATOM 787 O O . LEU A 1 103 ? 0.770 -9.215 1.220 1.00 92.50 103 LEU A O 1
ATOM 791 N N . CYS A 1 104 ? 1.639 -7.254 0.583 1.00 93.06 104 CYS A N 1
ATOM 792 C CA . CYS A 1 104 ? 2.393 -7.773 -0.558 1.00 93.06 104 CYS A CA 1
ATOM 793 C C . CYS A 1 104 ? 3.866 -8.028 -0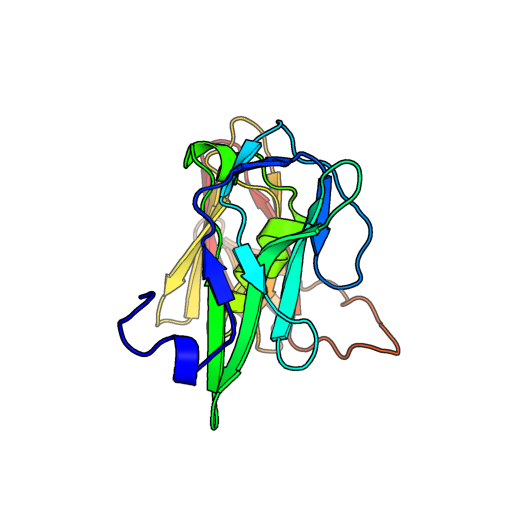.216 1.00 93.06 104 CYS A C 1
ATOM 795 O O . CYS A 1 104 ? 4.702 -8.149 -1.114 1.00 93.06 104 CYS A O 1
ATOM 797 N N . ARG A 1 105 ? 4.215 -8.109 1.078 1.00 90.94 105 ARG A N 1
ATOM 798 C CA . ARG A 1 105 ? 5.611 -8.191 1.534 1.00 90.94 105 ARG A CA 1
ATOM 799 C C . ARG A 1 105 ? 6.393 -9.345 0.934 1.00 90.94 105 ARG A C 1
ATOM 801 O O . ARG A 1 105 ? 7.613 -9.221 0.827 1.00 90.94 105 ARG A O 1
ATOM 808 N N . ASP A 1 106 ? 5.712 -10.430 0.571 1.00 91.62 106 ASP A N 1
ATOM 809 C CA . ASP A 1 106 ? 6.299 -11.677 0.090 1.00 91.62 106 ASP A CA 1
ATOM 810 C C . ASP A 1 106 ? 6.522 -11.708 -1.426 1.00 91.62 106 ASP A C 1
ATOM 812 O O . ASP A 1 106 ? 7.406 -12.437 -1.877 1.00 91.62 106 ASP A O 1
ATOM 816 N N . LEU A 1 107 ? 5.883 -10.816 -2.191 1.00 94.38 107 LEU A N 1
ATOM 817 C CA . LEU A 1 107 ? 6.144 -10.667 -3.625 1.00 94.38 107 LEU A CA 1
ATOM 818 C C . LEU A 1 107 ? 7.592 -10.231 -3.891 1.00 94.38 107 LEU A C 1
ATOM 820 O O . LEU A 1 107 ? 8.201 -9.520 -3.088 1.00 94.38 107 LEU A O 1
ATOM 824 N N . PHE A 1 108 ? 8.157 -10.647 -5.026 1.00 94.56 108 PHE A N 1
ATOM 825 C CA . PHE A 1 108 ? 9.516 -10.258 -5.429 1.00 94.56 108 PHE A CA 1
ATOM 826 C C . PHE A 1 108 ? 9.618 -8.784 -5.853 1.00 94.56 108 PHE A C 1
ATOM 828 O O . PHE A 1 108 ? 10.716 -8.224 -5.870 1.00 94.56 108 PHE A O 1
ATOM 835 N N . VAL A 1 109 ? 8.475 -8.164 -6.153 1.00 95.88 109 VAL A N 1
ATOM 836 C CA . VAL A 1 109 ? 8.327 -6.774 -6.580 1.00 95.88 109 VAL A CA 1
ATOM 837 C C . VAL A 1 109 ? 7.239 -6.074 -5.762 1.00 95.88 109 VAL A C 1
ATOM 839 O O . VAL A 1 109 ? 6.260 -6.702 -5.355 1.00 95.88 109 VAL A O 1
ATOM 842 N N . ARG A 1 110 ? 7.404 -4.773 -5.513 1.00 95.50 110 ARG A N 1
ATOM 843 C CA . ARG A 1 110 ? 6.416 -3.903 -4.864 1.00 95.50 110 ARG A CA 1
ATOM 844 C C . ARG A 1 110 ? 6.200 -2.638 -5.676 1.00 95.50 110 ARG A C 1
ATOM 846 O O . ARG A 1 110 ? 7.099 -2.181 -6.377 1.00 95.50 110 ARG A O 1
ATOM 853 N N . LEU A 1 111 ? 5.007 -2.080 -5.534 1.00 97.12 111 LEU A N 1
ATOM 854 C CA . LEU A 1 111 ? 4.586 -0.835 -6.157 1.00 97.12 111 LEU A CA 1
ATOM 855 C C . LEU A 1 111 ? 4.323 0.192 -5.061 1.00 97.12 111 LEU A C 1
ATOM 857 O O . LEU A 1 111 ? 3.524 -0.077 -4.165 1.00 97.12 111 LEU A O 1
ATOM 861 N N . HIS A 1 112 ? 4.959 1.352 -5.165 1.00 97.38 112 HIS A N 1
ATOM 862 C CA . HIS A 1 112 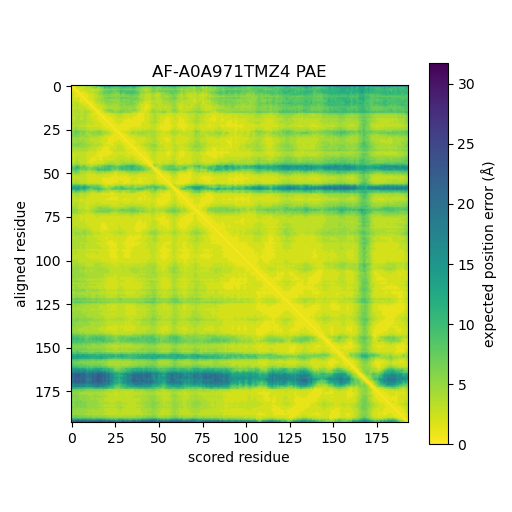? 4.652 2.539 -4.377 1.00 97.38 112 HIS A CA 1
ATOM 863 C C . HIS A 1 112 ? 4.146 3.650 -5.297 1.00 97.38 112 HIS A C 1
ATOM 865 O O . HIS A 1 112 ? 4.657 3.829 -6.404 1.00 97.38 112 HIS A O 1
ATOM 871 N N . GLY A 1 113 ? 3.129 4.385 -4.861 1.00 97.00 113 GLY A N 1
ATOM 872 C CA . GLY A 1 113 ? 2.487 5.415 -5.675 1.00 97.00 113 GLY A CA 1
ATOM 873 C C . GLY A 1 113 ? 1.013 5.622 -5.325 1.00 97.00 113 GLY A C 1
ATOM 874 O O . GLY A 1 113 ? 0.494 5.001 -4.394 1.00 97.00 113 GLY A O 1
ATOM 875 N N . PRO A 1 114 ? 0.299 6.483 -6.063 1.00 97.75 114 PRO A N 1
ATOM 876 C CA . PRO A 1 114 ? -1.095 6.783 -5.762 1.00 97.75 114 PRO A CA 1
ATOM 877 C C . PRO A 1 114 ? -2.026 5.580 -6.000 1.00 97.75 114 PRO A C 1
ATOM 879 O O . PRO A 1 114 ? -1.626 4.498 -6.457 1.00 97.75 114 PRO A O 1
ATOM 882 N N . ALA A 1 115 ? -3.297 5.779 -5.656 1.00 97.38 115 ALA A N 1
ATOM 883 C CA . ALA A 1 115 ? -4.372 4.873 -6.026 1.00 97.38 115 ALA A CA 1
ATOM 884 C C . ALA A 1 115 ? -4.553 4.795 -7.554 1.00 97.38 115 ALA A C 1
ATOM 886 O O . ALA A 1 115 ? -4.001 5.603 -8.305 1.00 97.38 115 ALA A O 1
ATOM 887 N N . GLU A 1 116 ? -5.342 3.810 -7.996 1.00 97.44 116 GLU A N 1
ATOM 888 C CA . GLU A 1 116 ? -5.649 3.561 -9.419 1.00 97.44 116 GLU A CA 1
ATOM 889 C C . GLU A 1 116 ? -4.421 3.165 -10.257 1.00 97.44 116 GLU A C 1
ATOM 891 O O . GLU A 1 116 ? -4.410 3.299 -11.478 1.00 97.44 116 GLU A O 1
ATOM 896 N N . VAL A 1 117 ? -3.392 2.628 -9.594 1.00 98.25 117 VAL A N 1
ATOM 897 C CA . VAL A 1 117 ? -2.269 1.941 -10.236 1.00 98.25 117 VAL A CA 1
ATOM 898 C C . VAL A 1 117 ? -2.155 0.530 -9.665 1.00 98.25 117 VAL A C 1
ATOM 900 O O . VAL A 1 117 ? -2.087 0.340 -8.442 1.00 98.25 117 VAL A O 1
ATOM 903 N N . CYS A 1 118 ? -2.147 -0.459 -10.553 1.00 96.88 118 CYS A N 1
ATOM 904 C CA . CYS A 1 118 ? -2.143 -1.881 -10.234 1.00 96.88 118 CYS A CA 1
ATOM 905 C C . CYS A 1 118 ? -0.806 -2.540 -10.582 1.00 96.88 118 CYS A C 1
ATOM 907 O O . CYS A 1 118 ? -0.109 -2.136 -11.510 1.00 96.88 118 CYS A O 1
ATOM 909 N N . LEU A 1 119 ? -0.478 -3.586 -9.822 1.00 97.69 119 LEU A N 1
ATOM 910 C CA . LEU A 1 119 ? 0.692 -4.436 -10.010 1.00 97.69 119 LEU A CA 1
ATOM 911 C C . LEU A 1 119 ? 0.225 -5.873 -10.244 1.00 97.69 119 LEU A C 1
ATOM 913 O O . LEU A 1 119 ? -0.472 -6.434 -9.398 1.00 97.69 119 LEU A O 1
ATOM 917 N N . PHE A 1 120 ? 0.668 -6.480 -11.340 1.00 97.81 120 PHE A N 1
ATOM 918 C CA . PHE A 1 120 ? 0.449 -7.895 -11.636 1.00 97.81 120 PHE A CA 1
ATOM 919 C C . PHE A 1 120 ? 1.801 -8.600 -11.691 1.00 97.81 120 PHE A C 1
ATOM 921 O O . PHE A 1 120 ? 2.585 -8.350 -12.601 1.00 97.81 120 PHE A O 1
ATOM 928 N N . ALA A 1 121 ? 2.099 -9.444 -10.705 1.00 96.75 121 ALA A N 1
ATOM 929 C CA . ALA A 1 121 ? 3.356 -10.184 -10.625 1.00 96.75 121 ALA A CA 1
ATOM 930 C C . ALA A 1 121 ? 3.176 -11.625 -11.125 1.00 96.75 121 ALA A C 1
ATOM 932 O O . ALA A 1 121 ? 2.181 -12.270 -10.792 1.00 96.75 121 ALA 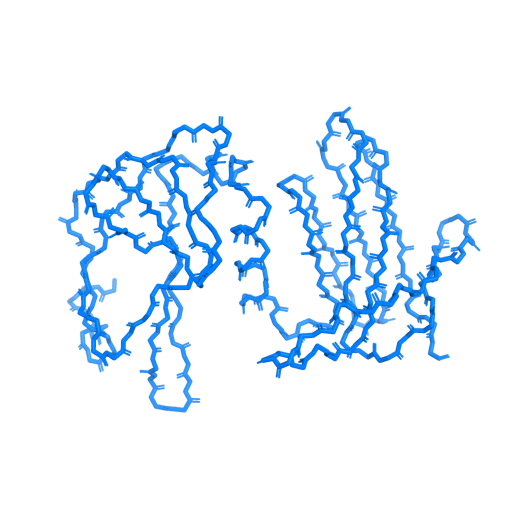A O 1
ATOM 933 N N . TYR A 1 122 ? 4.150 -12.127 -11.883 1.00 97.00 122 TYR A N 1
ATOM 934 C CA . TYR A 1 122 ? 4.152 -13.472 -12.464 1.00 97.00 122 TYR A CA 1
ATOM 935 C C . TYR A 1 122 ? 5.304 -14.317 -11.904 1.00 97.00 122 TYR A C 1
ATOM 937 O O . TYR A 1 122 ? 6.282 -13.798 -11.370 1.00 97.00 122 TYR A O 1
ATOM 945 N N . ASP A 1 123 ? 5.198 -15.637 -12.032 1.00 94.38 123 ASP A N 1
ATOM 946 C CA . ASP A 1 123 ? 6.166 -16.621 -11.527 1.00 94.38 123 ASP A CA 1
ATOM 947 C C . ASP A 1 123 ? 7.417 -16.792 -12.410 1.00 94.38 123 ASP A C 1
ATOM 949 O O . ASP A 1 123 ? 8.365 -17.474 -12.025 1.00 94.38 123 ASP A O 1
ATOM 953 N N . ASN A 1 124 ? 7.451 -16.140 -13.572 1.00 94.50 124 ASN A N 1
ATOM 954 C CA . ASN A 1 124 ? 8.587 -16.095 -14.493 1.00 94.50 124 ASN A CA 1
ATOM 955 C C . ASN A 1 124 ? 9.463 -14.835 -14.314 1.00 94.50 124 ASN A C 1
ATOM 957 O O . ASN A 1 124 ? 10.133 -14.412 -15.258 1.00 94.50 124 ASN A O 1
ATOM 961 N N . ASP A 1 125 ? 9.429 -14.223 -13.125 1.00 92.75 125 ASP A N 1
ATOM 962 C CA . ASP A 1 125 ? 10.108 -12.964 -12.783 1.00 92.75 125 ASP A CA 1
ATOM 963 C C . ASP A 1 125 ? 9.723 -11.775 -13.683 1.00 92.75 125 ASP A C 1
ATOM 965 O O . ASP A 1 125 ? 10.504 -10.843 -13.869 1.00 92.75 125 ASP A O 1
ATOM 969 N N . THR A 1 126 ? 8.515 -11.774 -14.248 1.00 97.25 126 THR A N 1
ATOM 970 C CA . THR A 1 126 ? 7.969 -10.605 -14.953 1.00 97.25 126 THR A CA 1
ATOM 971 C C . THR A 1 126 ? 6.823 -9.986 -14.172 1.00 97.25 126 THR A C 1
ATOM 973 O O . THR A 1 126 ? 6.205 -10.624 -13.315 1.00 97.25 126 THR A O 1
ATOM 976 N N . PHE A 1 127 ? 6.546 -8.715 -14.432 1.00 98.19 127 PHE A N 1
ATOM 977 C CA . PHE A 1 127 ? 5.406 -8.033 -13.837 1.00 98.19 127 PHE A CA 1
ATOM 978 C C . PHE A 1 127 ? 4.872 -6.929 -14.743 1.00 98.19 127 PHE A C 1
ATOM 980 O O . PHE A 1 127 ? 5.590 -6.385 -15.581 1.00 98.19 127 PHE A O 1
ATOM 987 N N . ILE A 1 128 ? 3.601 -6.594 -14.556 1.00 98.50 128 ILE A N 1
ATOM 988 C CA . ILE A 1 128 ? 2.924 -5.491 -15.233 1.00 98.50 128 ILE A CA 1
ATOM 989 C C . ILE A 1 128 ? 2.612 -4.416 -14.205 1.00 98.50 128 ILE A C 1
ATOM 991 O O . ILE A 1 128 ? 2.154 -4.722 -13.102 1.00 98.50 128 ILE A O 1
ATOM 995 N N . VAL A 1 129 ? 2.835 -3.163 -14.590 1.00 98.38 129 VAL A N 1
ATOM 996 C CA . VAL A 1 129 ? 2.286 -2.009 -13.881 1.00 98.38 129 VAL A CA 1
ATOM 997 C C . VAL A 1 129 ? 1.302 -1.311 -14.807 1.00 98.38 129 VAL A C 1
ATOM 999 O O . VAL A 1 129 ? 1.664 -0.953 -15.927 1.00 98.38 129 VAL A O 1
ATOM 1002 N N . GLU A 1 130 ? 0.066 -1.150 -14.349 1.00 98.56 130 GLU A N 1
ATOM 1003 C CA . GLU A 1 130 ? -1.041 -0.584 -15.122 1.00 98.56 130 GLU A CA 1
ATOM 1004 C C . GLU A 1 130 ? -1.643 0.613 -14.388 1.00 98.56 130 GLU A C 1
ATOM 1006 O O . GLU A 1 130 ? -1.936 0.528 -13.196 1.00 98.56 130 GLU A O 1
ATOM 1011 N N . SER A 1 131 ? -1.812 1.724 -15.101 1.00 98.44 131 SER A N 1
ATOM 1012 C CA . SER A 1 131 ? -2.466 2.939 -14.627 1.00 98.44 131 SER A CA 1
ATOM 1013 C C . SER A 1 131 ? -3.881 3.019 -15.191 1.00 98.44 131 SER A C 1
ATOM 1015 O O . SER A 1 131 ? -4.062 3.016 -16.408 1.00 98.44 131 SER A O 1
ATOM 1017 N N . PHE A 1 132 ? -4.863 3.167 -14.305 1.00 98.06 132 PHE A N 1
ATOM 1018 C CA . PHE A 1 132 ? -6.259 3.478 -14.638 1.00 98.06 132 PHE A CA 1
ATOM 1019 C C . PHE A 1 132 ? -6.563 4.979 -14.526 1.00 98.06 132 PHE A C 1
ATOM 1021 O O . PHE A 1 132 ? -7.720 5.388 -14.572 1.00 98.06 132 PHE A O 1
ATOM 1028 N N . ARG A 1 133 ? -5.530 5.805 -14.329 1.00 97.81 133 ARG A N 1
ATOM 1029 C CA . ARG A 1 133 ? -5.662 7.250 -14.138 1.00 97.81 133 ARG A CA 1
ATOM 1030 C C . ARG A 1 133 ? -5.850 7.963 -15.474 1.00 97.81 133 ARG A C 1
ATOM 1032 O O . ARG A 1 133 ? -5.268 7.565 -16.483 1.00 97.81 133 ARG A O 1
ATOM 1039 N N . ASP A 1 134 ? -6.575 9.077 -15.438 1.00 98.00 134 ASP A N 1
ATOM 1040 C CA . ASP A 1 134 ? -6.769 9.974 -16.587 1.00 98.00 134 ASP A CA 1
ATOM 1041 C C . ASP A 1 134 ? -5.531 10.823 -16.925 1.00 98.00 134 ASP A C 1
ATOM 1043 O O . ASP A 1 134 ? -5.427 11.374 -18.021 1.00 98.00 134 ASP A O 1
ATOM 1047 N N . GLU A 1 135 ? -4.570 10.909 -16.003 1.00 97.94 135 GLU A N 1
ATOM 1048 C CA . GLU A 1 135 ? -3.333 11.680 -16.145 1.00 97.94 135 GLU A CA 1
ATOM 1049 C C . GLU A 1 135 ? -2.096 10.775 -16.015 1.00 97.94 135 GLU A C 1
ATOM 1051 O O . GLU A 1 135 ? -2.165 9.733 -15.350 1.00 97.94 135 GLU A O 1
ATOM 1056 N N . PRO A 1 136 ? -0.954 11.149 -16.633 1.00 98.19 136 PRO A N 1
ATOM 1057 C CA . PRO A 1 136 ? 0.299 10.441 -16.424 1.00 98.19 136 PRO A CA 1
ATOM 1058 C C . PRO A 1 136 ? 0.659 10.376 -14.939 1.00 98.19 136 PRO A C 1
ATOM 1060 O O . PRO A 1 136 ? 0.420 11.321 -14.187 1.00 98.19 136 PRO A O 1
ATOM 1063 N N . VAL A 1 137 ? 1.272 9.273 -14.523 1.00 98.31 137 VAL A N 1
ATOM 1064 C CA . VAL A 1 137 ? 1.629 9.045 -13.124 1.00 98.31 137 VAL A CA 1
ATOM 1065 C C . VAL A 1 137 ? 3.032 8.482 -12.996 1.00 98.31 137 VAL A C 1
ATOM 1067 O O . VAL A 1 137 ? 3.408 7.541 -13.696 1.00 98.31 137 VAL A O 1
ATOM 1070 N N . ASP A 1 138 ? 3.786 9.053 -12.064 1.00 97.88 138 ASP A N 1
ATOM 1071 C CA . ASP A 1 138 ? 5.066 8.516 -11.631 1.00 97.88 138 ASP A CA 1
ATOM 1072 C C . ASP A 1 138 ? 4.851 7.568 -10.456 1.00 97.88 138 ASP A C 1
ATOM 1074 O O . ASP A 1 138 ? 4.191 7.899 -9.466 1.00 97.88 138 ASP A O 1
ATOM 1078 N N . VAL A 1 139 ? 5.425 6.375 -10.567 1.00 98.06 139 VAL A N 1
ATOM 1079 C CA . VAL A 1 139 ? 5.406 5.361 -9.517 1.00 98.06 139 VAL A CA 1
ATOM 1080 C C . VAL A 1 139 ? 6.806 4.854 -9.230 1.00 98.06 139 VAL A C 1
ATOM 1082 O O . VAL A 1 139 ? 7.702 4.904 -10.077 1.00 98.06 139 VAL A O 1
ATOM 1085 N N . GLN A 1 140 ? 6.987 4.336 -8.023 1.00 97.44 140 GLN A N 1
ATOM 1086 C CA . GLN A 1 140 ? 8.209 3.658 -7.632 1.00 97.44 140 GLN A CA 1
ATOM 1087 C C . GLN A 1 140 ? 7.975 2.153 -7.638 1.00 97.44 140 GLN A C 1
ATOM 1089 O O . GLN A 1 140 ? 7.032 1.636 -7.039 1.00 97.44 140 GLN A O 1
ATOM 1094 N N . VAL A 1 141 ? 8.864 1.437 -8.309 1.00 96.81 141 VAL A N 1
ATOM 1095 C CA . VAL A 1 141 ? 8.890 -0.020 -8.322 1.00 96.81 141 VAL A CA 1
ATOM 1096 C C . VAL A 1 141 ? 10.087 -0.481 -7.515 1.00 96.81 141 VAL A C 1
ATOM 1098 O O . VAL A 1 141 ? 11.204 -0.021 -7.733 1.00 96.81 141 VAL A O 1
ATOM 1101 N N . TRP A 1 142 ? 9.863 -1.413 -6.600 1.00 95.38 142 TRP A N 1
ATOM 1102 C CA . TRP A 1 142 ? 10.898 -1.961 -5.733 1.00 95.38 142 TRP A CA 1
ATOM 1103 C C . TRP A 1 142 ? 11.070 -3.448 -5.992 1.00 95.38 142 TRP A C 1
ATOM 1105 O O . TRP A 1 142 ? 10.113 -4.204 -5.855 1.00 95.38 142 TRP A O 1
ATOM 1115 N N . THR A 1 143 ? 12.281 -3.893 -6.315 1.00 94.44 143 THR A N 1
ATOM 1116 C CA . THR A 1 143 ? 12.623 -5.319 -6.393 1.00 94.44 143 THR A CA 1
ATOM 1117 C C . THR A 1 143 ? 13.303 -5.762 -5.108 1.00 94.44 143 THR A C 1
ATOM 1119 O O . THR A 1 143 ? 14.150 -5.052 -4.568 1.00 94.44 143 THR A O 1
ATOM 1122 N N . LYS A 1 144 ? 12.976 -6.960 -4.614 1.00 89.94 144 LYS A N 1
ATOM 1123 C CA . LYS A 1 144 ? 13.650 -7.539 -3.440 1.00 89.94 144 LYS A CA 1
ATOM 1124 C C . LYS A 1 144 ? 15.115 -7.873 -3.704 1.00 89.94 144 LYS A C 1
ATOM 1126 O O . LYS A 1 144 ? 15.955 -7.710 -2.821 1.00 89.94 144 LYS A O 1
ATOM 1131 N N . SER A 1 145 ? 15.409 -8.386 -4.896 1.00 87.88 145 SER A N 1
ATOM 1132 C CA . SER A 1 145 ? 16.770 -8.665 -5.345 1.00 87.88 145 SER A CA 1
ATOM 1133 C C . SER A 1 145 ? 17.492 -7.378 -5.723 1.00 87.88 145 SER A C 1
ATOM 1135 O O . SER A 1 145 ? 16.866 -6.410 -6.160 1.00 87.88 145 SER A O 1
ATOM 1137 N N . GLN A 1 146 ? 18.819 -7.399 -5.593 1.00 88.50 146 GLN A N 1
ATOM 1138 C CA . GLN A 1 146 ? 19.670 -6.387 -6.208 1.00 88.50 146 GLN A CA 1
ATOM 1139 C C . GLN A 1 146 ? 19.590 -6.547 -7.728 1.00 88.50 146 GLN A C 1
ATOM 1141 O O . GLN A 1 146 ? 19.930 -7.603 -8.257 1.00 88.50 146 GLN A O 1
ATOM 1146 N N . THR A 1 147 ? 19.108 -5.514 -8.405 1.00 90.56 147 THR A N 1
ATOM 1147 C CA . THR A 1 147 ? 18.821 -5.489 -9.838 1.00 90.56 147 THR A CA 1
ATOM 1148 C C . THR A 1 147 ? 19.318 -4.156 -10.379 1.00 90.56 147 THR A C 1
ATOM 1150 O O . THR A 1 147 ? 19.009 -3.100 -9.834 1.00 90.56 147 THR A O 1
ATOM 1153 N N . THR A 1 148 ? 20.104 -4.181 -11.451 1.00 93.25 148 THR A N 1
ATOM 1154 C CA . THR A 1 148 ? 20.723 -2.963 -12.003 1.00 93.25 148 THR A CA 1
ATOM 1155 C C . THR A 1 148 ? 19.769 -2.174 -12.898 1.00 93.25 148 THR A C 1
ATOM 1157 O O . THR A 1 148 ? 19.840 -0.943 -12.940 1.00 93.25 148 THR A O 1
ATOM 1160 N N . ALA A 1 149 ? 18.860 -2.865 -13.589 1.00 96.19 149 ALA A N 1
ATOM 1161 C CA . ALA A 1 149 ? 17.864 -2.273 -14.472 1.00 96.19 149 ALA A CA 1
ATOM 1162 C C . ALA A 1 149 ? 16.613 -3.158 -14.609 1.00 96.19 149 ALA A C 1
ATOM 1164 O O . ALA A 1 149 ? 16.682 -4.380 -14.478 1.00 96.19 149 ALA A O 1
ATOM 1165 N N . LEU A 1 150 ? 15.475 -2.546 -14.934 1.00 97.12 150 LEU A N 1
ATOM 1166 C CA . LEU A 1 150 ? 14.287 -3.233 -15.443 1.00 97.12 150 LEU A CA 1
ATOM 1167 C C . LEU A 1 150 ? 14.252 -3.118 -16.967 1.00 97.12 150 LEU A C 1
ATOM 1169 O O . LEU A 1 150 ? 14.365 -2.017 -17.499 1.00 97.12 150 LEU A O 1
ATOM 1173 N N . THR A 1 151 ? 14.049 -4.221 -17.676 1.00 97.12 151 THR A N 1
ATOM 1174 C CA . THR A 1 151 ? 13.778 -4.204 -19.119 1.00 97.12 151 THR A CA 1
ATOM 1175 C C . THR A 1 151 ? 12.282 -4.035 -19.352 1.00 97.12 151 THR A C 1
ATOM 1177 O O . THR A 1 151 ? 11.510 -4.877 -18.902 1.00 97.12 151 THR A O 1
ATOM 1180 N N . ASP A 1 152 ? 11.872 -2.992 -20.072 1.00 96.69 152 ASP A N 1
ATOM 1181 C CA . ASP A 1 152 ? 10.522 -2.874 -20.626 1.00 96.69 152 ASP A CA 1
ATOM 1182 C C . ASP A 1 152 ? 10.380 -3.833 -21.814 1.00 96.69 152 ASP A C 1
ATOM 1184 O O . ASP A 1 152 ? 11.030 -3.654 -22.845 1.00 96.69 152 ASP A O 1
ATOM 1188 N N . LEU A 1 153 ? 9.554 -4.866 -21.670 1.00 96.75 153 LEU A N 1
ATOM 1189 C CA . LEU A 1 153 ? 9.407 -5.918 -22.677 1.00 96.75 153 LEU A CA 1
ATOM 1190 C C . LEU A 1 153 ? 8.622 -5.465 -23.915 1.00 96.75 153 LEU A C 1
ATOM 1192 O O . LEU A 1 153 ? 8.720 -6.115 -24.954 1.00 96.75 153 LEU A O 1
ATOM 1196 N N . LEU A 1 154 ? 7.860 -4.370 -23.829 1.00 94.06 154 LEU A N 1
ATOM 1197 C CA . LEU A 1 154 ? 7.117 -3.825 -24.967 1.00 94.06 154 LEU A CA 1
ATOM 1198 C C . LEU A 1 154 ? 7.939 -2.777 -25.717 1.00 94.06 154 LEU A C 1
ATOM 1200 O O . LEU A 1 154 ? 7.977 -2.777 -26.945 1.00 94.06 154 LEU A O 1
ATOM 1204 N N . GLY A 1 155 ? 8.596 -1.881 -24.977 1.00 87.75 155 GLY A N 1
ATOM 1205 C CA . GLY A 1 155 ? 9.387 -0.790 -25.551 1.00 87.75 155 GLY A CA 1
ATOM 1206 C C . GLY A 1 155 ? 10.852 -1.139 -25.830 1.00 87.75 155 GLY A C 1
ATOM 1207 O O .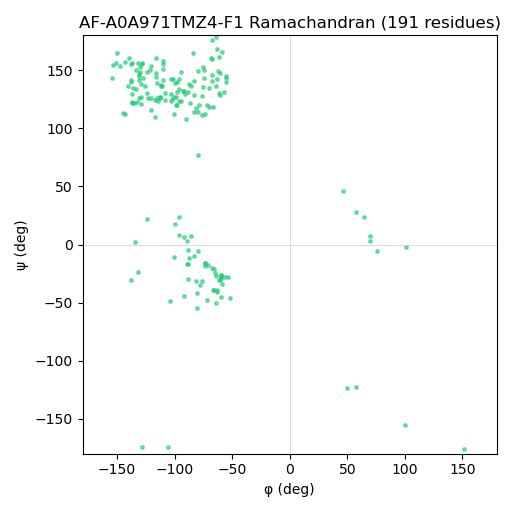 GLY A 1 155 ? 11.527 -0.398 -26.542 1.00 87.75 155 GLY A O 1
ATOM 1208 N N . GLY A 1 156 ? 11.374 -2.219 -25.239 1.00 89.25 156 GLY A N 1
ATOM 1209 C CA . GLY A 1 156 ? 12.793 -2.597 -25.285 1.00 89.25 156 GLY A CA 1
ATOM 1210 C C . GLY A 1 156 ? 13.724 -1.671 -24.488 1.00 89.25 156 GLY A C 1
ATOM 1211 O O . GLY A 1 156 ? 14.942 -1.841 -24.521 1.00 89.25 156 GLY A O 1
ATOM 1212 N N . GLN A 1 157 ? 13.178 -0.674 -23.788 1.00 92.06 157 GLN A N 1
ATOM 1213 C CA . GLN A 1 157 ? 13.945 0.310 -23.026 1.00 92.06 157 GLN A CA 1
ATOM 1214 C C . GLN A 1 157 ? 14.315 -0.229 -21.642 1.00 92.06 157 GLN A C 1
ATOM 1216 O O . GLN A 1 157 ? 13.500 -0.860 -20.975 1.00 92.06 157 GLN A O 1
ATOM 1221 N N . ALA A 1 158 ? 15.531 0.066 -21.182 1.00 94.94 158 ALA A N 1
ATOM 1222 C CA . ALA A 1 158 ? 15.961 -0.253 -19.824 1.00 94.94 158 ALA A CA 1
ATOM 1223 C C . ALA A 1 158 ? 15.695 0.927 -18.874 1.00 94.94 158 ALA A C 1
ATOM 1225 O O . ALA A 1 158 ? 16.067 2.063 -19.170 1.00 94.94 158 ALA A O 1
ATOM 1226 N N . VAL A 1 159 ? 15.093 0.653 -17.717 1.00 96.50 159 VAL A N 1
ATOM 1227 C CA . VAL A 1 159 ? 14.906 1.605 -16.615 1.00 96.50 159 VAL A CA 1
ATOM 1228 C C . VAL A 1 159 ? 15.976 1.324 -15.555 1.00 96.50 159 VAL A C 1
ATOM 1230 O O . VAL A 1 159 ? 15.938 0.257 -14.940 1.00 96.50 159 VAL A O 1
ATOM 1233 N N . PRO A 1 160 ? 16.951 2.222 -15.335 1.00 96.44 160 PRO A N 1
ATOM 1234 C CA . PRO A 1 160 ? 18.044 1.978 -14.399 1.00 96.44 160 PRO A CA 1
ATOM 1235 C C . PRO A 1 160 ? 17.590 2.097 -12.942 1.00 96.44 160 PRO A C 1
ATOM 1237 O O . PRO A 1 160 ? 16.709 2.896 -12.614 1.00 96.44 160 PRO A O 1
ATOM 1240 N N . ALA A 1 161 ? 18.240 1.341 -12.057 1.00 95.06 161 ALA A N 1
ATOM 1241 C CA . ALA A 1 161 ? 18.026 1.459 -10.622 1.00 95.06 161 ALA A CA 1
ATOM 1242 C C . ALA A 1 161 ? 18.440 2.846 -10.112 1.00 95.06 161 ALA A C 1
ATOM 1244 O O . ALA A 1 161 ? 19.439 3.434 -10.537 1.00 95.06 161 ALA A O 1
ATOM 1245 N N . ARG A 1 162 ? 17.673 3.359 -9.159 1.00 94.06 162 ARG A N 1
ATOM 1246 C CA . ARG A 1 162 ? 17.943 4.600 -8.444 1.00 94.06 162 ARG A CA 1
ATOM 1247 C C . ARG A 1 162 ? 18.693 4.321 -7.140 1.00 94.06 162 ARG A C 1
ATOM 1249 O O . ARG A 1 162 ? 18.474 3.281 -6.514 1.00 94.06 162 ARG A O 1
ATOM 1256 N N . PRO A 1 163 ? 19.555 5.251 -6.692 1.00 84.75 163 PRO A N 1
ATOM 1257 C CA . PRO A 1 163 ? 20.151 5.176 -5.366 1.00 84.75 163 PRO A CA 1
ATOM 1258 C C . PRO A 1 163 ? 19.065 5.127 -4.290 1.00 84.75 163 PRO A C 1
ATOM 1260 O O . PRO A 1 163 ? 18.146 5.945 -4.293 1.00 84.75 163 PRO A O 1
ATOM 1263 N N . LEU A 1 164 ? 19.183 4.180 -3.361 1.00 83.19 164 LEU A N 1
ATOM 1264 C CA . LEU A 1 164 ? 18.251 4.085 -2.245 1.00 83.19 164 LEU A CA 1
ATOM 1265 C C . LEU A 1 164 ? 18.520 5.194 -1.219 1.00 83.19 164 LEU A C 1
ATOM 1267 O O . LEU A 1 164 ? 19.688 5.503 -0.950 1.00 83.19 164 LEU A O 1
ATOM 1271 N N . PRO A 1 165 ? 17.473 5.762 -0.598 1.00 72.00 165 PRO A N 1
ATOM 1272 C CA . PRO A 1 165 ? 17.649 6.691 0.506 1.00 72.00 165 PRO A CA 1
ATOM 1273 C C . PRO A 1 165 ? 18.382 6.000 1.664 1.00 72.00 165 PRO A C 1
ATOM 1275 O O . PRO A 1 165 ? 18.003 4.918 2.115 1.00 72.00 165 PRO A O 1
ATOM 1278 N N . GLN A 1 166 ? 19.454 6.628 2.150 1.00 66.31 166 GLN A N 1
ATOM 1279 C CA . GLN A 1 166 ? 20.199 6.135 3.304 1.00 66.31 166 GLN A CA 1
ATOM 1280 C C . GLN A 1 166 ? 19.508 6.600 4.587 1.00 66.31 166 GLN A C 1
ATOM 1282 O O . GLN A 1 166 ? 19.474 7.794 4.878 1.00 66.31 166 GLN A O 1
ATOM 1287 N N . SER A 1 167 ? 18.975 5.660 5.369 1.00 64.81 167 SER A N 1
ATOM 1288 C CA . SER A 1 167 ? 18.450 5.935 6.708 1.00 64.81 167 SER A CA 1
ATOM 1289 C C . SER A 1 167 ? 19.325 5.257 7.766 1.00 64.81 167 SER A C 1
ATOM 1291 O O . SER A 1 167 ? 19.524 4.042 7.693 1.00 64.81 167 SER A O 1
ATOM 1293 N N . PRO A 1 168 ? 19.816 5.989 8.788 1.00 57.41 168 PRO A N 1
ATOM 1294 C CA . PRO A 1 168 ? 20.545 5.392 9.911 1.00 57.41 168 PRO A CA 1
ATOM 1295 C C . PRO A 1 168 ? 19.720 4.354 10.684 1.00 57.41 168 PRO A C 1
ATOM 1297 O O . PRO A 1 168 ? 20.274 3.444 11.294 1.00 57.41 168 PRO A O 1
ATOM 1300 N N . TRP A 1 169 ? 18.394 4.493 10.642 1.00 57.06 169 TRP A N 1
ATOM 1301 C CA . TRP A 1 169 ? 17.448 3.701 11.425 1.00 57.06 169 TRP A CA 1
ATOM 1302 C C . TRP A 1 169 ? 16.798 2.574 10.620 1.00 57.06 169 TRP A C 1
ATOM 1304 O O . TRP A 1 169 ? 16.138 1.714 11.197 1.00 57.06 169 TRP A O 1
ATOM 1314 N N . GLN A 1 170 ? 16.972 2.562 9.294 1.00 61.84 170 GLN A N 1
ATOM 1315 C CA . GLN A 1 170 ? 16.288 1.619 8.417 1.00 61.84 170 GLN A CA 1
ATOM 1316 C C . GLN A 1 170 ? 17.202 1.181 7.273 1.00 61.84 170 GLN A C 1
ATOM 1318 O O . GLN A 1 170 ? 17.543 1.958 6.382 1.00 61.84 170 GLN A O 1
ATOM 1323 N N . ARG A 1 171 ? 17.599 -0.095 7.288 1.00 63.31 171 ARG A N 1
ATOM 1324 C CA . ARG A 1 171 ? 18.296 -0.708 6.155 1.00 63.31 171 ARG A CA 1
ATOM 1325 C C . ARG A 1 171 ? 17.269 -1.072 5.095 1.00 63.31 171 ARG A C 1
ATOM 1327 O O . ARG A 1 171 ? 16.445 -1.954 5.318 1.00 63.31 171 ARG A O 1
ATOM 1334 N N . VAL A 1 172 ? 17.343 -0.403 3.953 1.00 72.00 172 VAL A N 1
ATOM 1335 C CA . VAL A 1 172 ? 16.547 -0.740 2.775 1.00 72.00 172 VAL A CA 1
ATOM 1336 C C . VAL A 1 172 ? 17.388 -1.655 1.887 1.00 72.00 172 VAL A C 1
ATOM 1338 O O . VAL A 1 172 ? 18.519 -1.317 1.540 1.00 72.00 172 VAL A O 1
ATOM 1341 N N . SER A 1 173 ? 16.871 -2.842 1.576 1.00 80.81 173 SER A N 1
ATOM 1342 C CA . SER A 1 173 ? 17.511 -3.809 0.678 1.00 80.81 173 SER A CA 1
ATOM 1343 C C . SER A 1 173 ? 16.741 -3.920 -0.631 1.00 80.81 173 SER A C 1
ATOM 1345 O O . SER A 1 173 ? 15.531 -3.709 -0.648 1.00 80.81 173 SER A O 1
ATOM 1347 N N . GLY A 1 174 ? 17.429 -4.328 -1.696 1.00 88.75 174 GLY A N 1
ATOM 1348 C CA . GLY A 1 174 ? 16.843 -4.449 -3.028 1.00 88.75 174 GLY A CA 1
ATOM 1349 C C . GLY A 1 174 ? 17.187 -3.259 -3.914 1.00 88.75 174 GLY A C 1
ATOM 1350 O O . GLY A 1 174 ? 18.205 -2.597 -3.702 1.00 88.75 174 GLY A O 1
ATOM 1351 N N . SER A 1 175 ? 16.355 -2.993 -4.914 1.00 93.75 175 SER A N 1
ATOM 1352 C CA . SER A 1 175 ? 16.574 -1.909 -5.875 1.00 93.75 175 SER A CA 1
ATOM 1353 C C . SER A 1 175 ? 15.271 -1.167 -6.155 1.00 93.75 175 SER A C 1
ATOM 1355 O O . SER A 1 175 ? 14.207 -1.780 -6.209 1.00 93.75 175 SER A O 1
ATOM 1357 N N . MET A 1 176 ? 15.357 0.156 -6.300 1.00 95.25 176 MET A N 1
ATOM 1358 C CA . MET A 1 176 ? 14.219 1.031 -6.588 1.00 95.25 176 MET A CA 1
ATOM 1359 C C . MET A 1 176 ? 14.330 1.561 -8.013 1.00 95.25 176 MET A C 1
ATOM 1361 O O . MET A 1 176 ? 15.416 1.926 -8.456 1.00 95.25 176 MET A O 1
ATOM 1365 N N . PHE A 1 177 ? 13.205 1.663 -8.702 1.00 96.88 177 PHE A N 1
ATOM 1366 C CA . PHE A 1 177 ? 13.088 2.195 -10.051 1.00 96.88 177 PHE A CA 1
ATOM 1367 C C . PHE A 1 177 ? 11.965 3.221 -10.077 1.00 96.88 177 PHE A C 1
ATOM 1369 O O . PHE A 1 177 ? 10.929 3.019 -9.450 1.00 96.88 177 PHE A O 1
ATOM 1376 N N . GLU A 1 178 ? 12.158 4.306 -10.815 1.00 97.00 178 GLU A N 1
ATOM 1377 C CA . GLU A 1 178 ? 11.099 5.277 -11.090 1.00 97.00 178 GLU A CA 1
ATOM 1378 C C . GLU A 1 178 ? 10.528 4.992 -12.474 1.00 97.00 178 GLU A C 1
ATOM 1380 O O . GLU A 1 178 ? 11.271 4.883 -13.453 1.00 97.00 178 GLU A O 1
ATOM 1385 N N . VAL A 1 179 ? 9.210 4.847 -12.547 1.00 96.88 179 VAL A N 1
ATOM 1386 C CA . VAL A 1 179 ? 8.494 4.503 -13.771 1.00 96.88 179 VAL A CA 1
ATOM 1387 C C . VAL A 1 179 ? 7.366 5.499 -13.973 1.00 96.88 179 VAL A C 1
ATOM 1389 O O . VAL A 1 179 ? 6.462 5.590 -13.149 1.00 96.88 179 VAL A O 1
ATOM 1392 N N . THR A 1 180 ? 7.387 6.194 -15.105 1.00 97.38 180 THR A N 1
ATOM 1393 C CA . THR A 1 180 ? 6.245 6.981 -15.575 1.00 97.38 180 THR A CA 1
ATOM 1394 C C . THR A 1 180 ? 5.332 6.097 -16.420 1.00 97.38 180 THR A C 1
ATOM 1396 O O . THR A 1 180 ? 5.795 5.401 -17.337 1.00 97.38 180 THR A O 1
ATOM 1399 N N . LEU A 1 181 ? 4.038 6.140 -16.117 1.00 97.75 181 LEU A N 1
ATOM 1400 C CA . LEU A 1 181 ? 2.964 5.504 -16.874 1.00 97.75 181 LEU A CA 1
ATOM 1401 C C . LEU A 1 181 ? 2.089 6.593 -17.504 1.00 97.75 181 LEU A C 1
ATOM 1403 O O . LEU A 1 181 ? 1.619 7.475 -16.784 1.00 97.75 181 LEU A O 1
ATOM 1407 N N . PRO A 1 182 ? 1.845 6.553 -18.822 1.00 97.38 182 PRO A N 1
ATOM 1408 C CA . PRO A 1 182 ? 0.792 7.353 -19.441 1.00 97.38 182 PRO A CA 1
ATOM 1409 C C . PRO A 1 182 ? -0.609 7.050 -18.860 1.00 97.38 182 PRO A C 1
ATOM 1411 O O . PRO A 1 182 ? -0.798 6.009 -18.219 1.00 97.38 182 PRO A O 1
ATOM 1414 N N . PRO A 1 183 ? -1.611 7.908 -19.127 1.00 98.06 183 PRO A N 1
ATOM 1415 C CA . PRO A 1 183 ? -3.006 7.626 -18.800 1.00 98.06 183 PRO A CA 1
ATOM 1416 C C . PRO A 1 183 ? -3.483 6.311 -19.413 1.00 98.06 183 PRO A C 1
ATOM 1418 O O . PRO A 1 183 ? -3.117 6.017 -20.554 1.00 98.06 183 PRO A O 1
ATOM 1421 N N . HIS A 1 184 ? -4.324 5.564 -18.691 1.00 98.00 184 HIS A N 1
ATOM 1422 C CA . HIS A 1 184 ? -4.992 4.347 -19.192 1.00 98.00 184 HIS A CA 1
ATOM 1423 C C . HIS A 1 184 ? -4.051 3.386 -19.931 1.00 98.00 184 HIS A C 1
ATOM 1425 O O . HIS A 1 184 ? -4.330 2.934 -21.045 1.00 98.00 184 HIS A O 1
ATOM 1431 N N . SER A 1 185 ? -2.883 3.133 -19.345 1.00 98.00 185 SER A N 1
ATOM 1432 C CA . SER A 1 185 ? -1.809 2.390 -20.000 1.00 98.00 185 SER A CA 1
ATOM 1433 C C . SER A 1 185 ? -1.119 1.430 -19.048 1.00 98.00 185 SER A C 1
ATOM 1435 O O . SER A 1 185 ? -1.171 1.583 -17.828 1.00 98.00 185 SER A O 1
ATOM 1437 N N . TYR A 1 186 ? -0.421 0.452 -19.618 1.00 98.06 186 TYR A N 1
ATOM 1438 C CA . TYR A 1 186 ? 0.387 -0.490 -18.863 1.00 98.06 186 TYR A CA 1
ATOM 1439 C C . TYR A 1 186 ? 1.779 -0.635 -19.467 1.00 98.06 186 TYR A C 1
ATOM 1441 O O . TYR A 1 186 ? 2.004 -0.395 -20.655 1.00 98.06 186 TYR A O 1
ATOM 1449 N N . ARG A 1 187 ? 2.723 -1.058 -18.627 1.00 97.88 187 ARG A N 1
ATOM 1450 C CA . ARG A 1 187 ? 4.084 -1.426 -19.022 1.00 97.88 187 ARG A CA 1
ATOM 1451 C C . ARG A 1 187 ? 4.444 -2.776 -18.425 1.00 97.88 187 ARG A C 1
ATOM 1453 O O . ARG A 1 187 ? 4.017 -3.101 -17.317 1.00 97.88 187 ARG A O 1
ATOM 1460 N N . VAL A 1 188 ? 5.223 -3.554 -19.170 1.00 98.19 188 VAL A N 1
ATOM 1461 C CA . VAL A 1 188 ? 5.620 -4.919 -18.802 1.00 98.19 188 VAL A CA 1
ATOM 1462 C C . VAL A 1 188 ? 7.114 -4.930 -18.541 1.00 98.19 188 VAL A C 1
ATOM 1464 O O . VAL A 1 188 ? 7.885 -4.520 -19.404 1.00 98.19 188 VAL A O 1
ATOM 1467 N N . PHE A 1 189 ? 7.529 -5.413 -17.377 1.00 98.12 189 PHE A N 1
ATOM 1468 C CA . PHE A 1 189 ? 8.916 -5.358 -16.943 1.00 98.12 189 PHE A CA 1
ATOM 1469 C C . PHE A 1 189 ? 9.480 -6.728 -16.596 1.00 98.12 189 PHE A C 1
ATOM 1471 O O . PHE A 1 189 ? 8.784 -7.601 -16.074 1.00 98.12 189 PHE A O 1
ATOM 1478 N N . GLN A 1 190 ? 10.784 -6.867 -16.826 1.00 96.94 190 GLN A N 1
ATOM 1479 C CA . GLN A 1 190 ? 11.599 -7.970 -16.337 1.00 96.94 190 GLN A CA 1
ATOM 1480 C C . GLN A 1 190 ? 12.873 -7.422 -15.668 1.00 96.94 190 GLN A C 1
ATOM 1482 O O . GLN A 1 190 ? 13.604 -6.658 -16.305 1.00 96.94 190 GLN A O 1
ATOM 1487 N N . PRO A 1 191 ? 13.177 -7.786 -14.409 1.00 95.12 191 PRO A N 1
ATOM 1488 C CA . PRO A 1 191 ? 14.439 -7.441 -13.760 1.00 95.12 191 PRO A CA 1
ATOM 1489 C C . PRO A 1 191 ? 15.648 -8.037 -14.493 1.00 95.12 191 PRO A C 1
ATOM 1491 O O . PRO A 1 191 ? 15.690 -9.239 -14.758 1.00 95.12 191 PRO A O 1
ATOM 1494 N N . GLN A 1 192 ? 16.659 -7.215 -14.781 1.00 87.50 192 GLN A N 1
ATOM 1495 C CA . GLN A 1 192 ? 17.960 -7.683 -15.262 1.00 87.50 192 GLN A CA 1
ATOM 1496 C C . GLN A 1 192 ? 18.781 -8.202 -14.075 1.00 87.50 192 GLN A C 1
ATOM 1498 O O . GLN A 1 192 ? 19.034 -7.468 -13.116 1.00 87.50 192 GLN A O 1
ATOM 1503 N N . ARG A 1 193 ? 19.150 -9.483 -14.128 1.00 69.81 193 ARG A N 1
ATOM 1504 C CA . ARG A 1 193 ? 20.010 -10.127 -13.128 1.00 69.81 193 ARG A CA 1
ATOM 1505 C C . ARG A 1 193 ? 21.482 -9.821 -13.375 1.00 69.81 193 ARG A C 1
ATOM 1507 O O . ARG A 1 193 ? 21.872 -9.772 -14.561 1.00 69.81 193 ARG A O 1
#

Foldseek 3Di:
DPVPCVVVFFFKDQPVDKDWFFWKDQAPHDIDGFPDIFIWTAMDHDPPFKDQRMWTDDPPDTGRQWIWGDGDPDIDIDHIQTPDNCSQQRDDQSRVQSVQCVPVVPAQKTKGFHPQWDWAADPVQKIKIWHQDPAKTKIKMWGQAAFQWKQFPVVRDTFGFDDDDDDPVDDDHGTMTIDIDGHGDMTMIHTDD

pLDDT: mean 92.69, std 7.63, range [57.06, 98.56]

Nearest PDB structures (foldseek):
  2pwf-assembly1_A  TM=2.879E-01  e=7.231E-01  Burkholderia ubonensis subsp. mesacidophila
  4gi9-assembly1_A  TM=3.018E-01  e=9.423E-01  Rhizobium sp. MX-45
  4how-assembly1_A  TM=2.798E-01  e=9.423E-01  Erwinia rhapontici
  1zjb-assembly1_A  TM=2.841E-01  e=1.779E+00  Burkholderia ubonensis subsp. mesacidophila
  4go8-assembly1_A  TM=2.644E-01  e=1.978E+00  Burkholderia ubonensis subsp. mesacidophila

Radius of gyration: 18.51 Å; Cα contacts (8 Å, |Δi|>4): 424; chains: 1; bounding box: 42×33×51 Å

Solvent-accessible surface area (backbone atoms only — not comparable to full-atom values): 10892 Å² total; per-residue (Å²): 99,82,98,69,61,44,73,82,61,44,69,66,42,79,70,86,46,72,44,68,30,40,37,32,24,34,53,90,54,70,79,46,66,32,82,49,77,40,44,31,69,36,55,48,69,58,80,87,68,36,46,55,50,21,32,32,29,49,101,86,50,76,35,52,38,27,31,39,31,63,44,93,98,48,71,51,74,49,75,59,66,46,82,48,75,70,51,64,57,29,43,38,32,67,48,48,27,50,51,40,57,62,77,45,58,83,51,64,56,47,70,38,41,55,55,59,55,50,78,49,79,50,97,83,65,34,36,37,45,35,30,72,34,91,53,67,44,71,32,39,39,35,32,59,55,77,36,65,29,34,36,28,75,81,79,72,48,72,43,58,47,49,88,75,82,87,46,101,90,47,90,82,76,41,26,36,31,78,45,79,39,55,41,69,32,71,50,41,37,33,68,41,124

Secondary structure (DSSP, 8-state):
-TTTTGGGT--EEEEEEEEEEEEEEETTS-EEEEEEEEEEEEEEE-TTSEEEEEEEE-SS-EEEEEEEEEETTEEEEEEPPPSSGGGGGGS-HHHHHHHHHHHTTTSSEEEES-SSEEEEE-TTS-EEEEE--SS-EEEEEEESS--SEEEETTT--EEEPBPPP-BTTB---SEEEEEEE-TTEEEEEEE--

Mean predicted aligned error: 4.59 Å